Protein AF-X0V689-F1 (afdb_monomer)

Solvent-accessible surface area (backbone atoms only — not comparable to full-atom values): 12152 Å² total; per-residue (Å²): 132,88,80,83,89,84,86,85,86,85,83,93,83,86,84,84,89,81,90,78,92,79,92,73,92,74,91,69,91,71,81,78,79,78,71,75,81,65,73,78,72,84,61,79,73,76,79,70,60,74,44,78,50,71,52,55,52,31,39,35,36,26,48,79,92,40,77,72,33,72,48,77,50,58,29,63,96,37,76,88,42,65,46,61,24,71,66,60,50,29,40,33,35,43,36,84,31,30,34,44,33,33,32,68,84,80,50,48,74,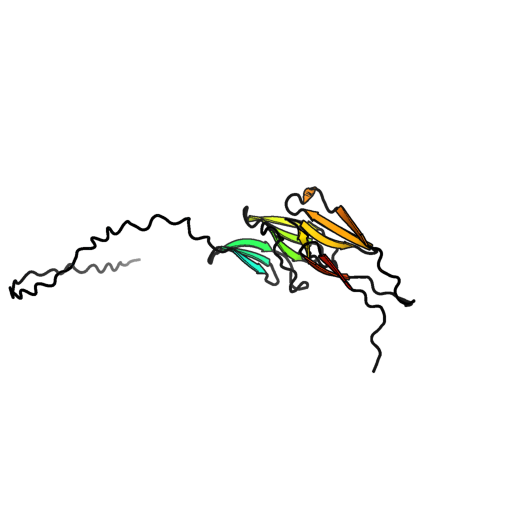49,75,44,83,45,64,66,85,50,44,66,26,31,50,41,47,54,19,36,25,32,50,42,88,94,39,33,36,35,32,34,40,68,88,48,62,87,79,44,75,42,83,72,42,78,53,87,71,80,84,65,68,94,46,100,72,68,50,75,72,42,47,77,48,30,47,88,76,43,74,43,72,48,59,58,70,68,80,84,79,92,124

Mean predicted aligned error: 13.9 Å

Structure (mmCIF, N/CA/C/O backbone):
data_AF-X0V689-F1
#
_entry.id   AF-X0V689-F1
#
loop_
_atom_site.group_PDB
_atom_site.id
_atom_site.type_symbol
_atom_site.label_atom_id
_atom_site.label_alt_id
_atom_site.label_comp_id
_atom_site.label_asym_id
_atom_site.label_entity_id
_atom_site.label_seq_id
_atom_site.pdbx_PDB_ins_code
_atom_site.Cartn_x
_atom_site.Cartn_y
_atom_site.Cartn_z
_atom_site.occupancy
_atom_site.B_iso_or_equiv
_atom_site.auth_seq_id
_atom_site.auth_comp_id
_atom_site.auth_asym_id
_atom_site.auth_atom_id
_atom_site.pdbx_PDB_model_num
ATOM 1 N N . MET A 1 1 ? -45.193 35.226 30.183 1.00 43.44 1 MET A N 1
ATOM 2 C CA . MET A 1 1 ? -46.297 34.796 29.294 1.00 43.44 1 MET A CA 1
ATOM 3 C C . MET A 1 1 ? -46.175 33.274 29.189 1.00 43.44 1 MET A C 1
ATOM 5 O O . MET A 1 1 ? -45.197 32.825 28.621 1.00 43.44 1 MET A O 1
ATOM 9 N N . ARG A 1 2 ? -46.813 32.489 30.080 1.00 39.09 2 ARG A N 1
ATOM 10 C CA . ARG A 1 2 ? -48.139 31.839 29.897 1.00 39.09 2 ARG A CA 1
ATOM 11 C C . ARG A 1 2 ? -48.189 31.089 28.544 1.00 39.09 2 ARG A C 1
ATOM 13 O O . ARG A 1 2 ? -48.047 31.766 27.541 1.00 39.09 2 ARG A O 1
ATOM 20 N N . LEU A 1 3 ? -48.375 29.768 28.415 1.00 39.69 3 LEU A N 1
ATOM 21 C CA . LEU A 1 3 ? -49.068 28.749 29.225 1.00 39.69 3 LEU A CA 1
ATOM 22 C C . LEU A 1 3 ? -48.701 27.318 28.726 1.00 39.69 3 LEU A C 1
ATOM 24 O O . LEU A 1 3 ? -48.482 27.152 27.534 1.00 39.69 3 LEU A O 1
ATOM 28 N N . THR A 1 4 ? -48.719 26.336 29.650 1.00 49.47 4 THR A N 1
ATOM 29 C CA . THR A 1 4 ? -49.245 24.936 29.548 1.00 49.47 4 THR A CA 1
ATOM 30 C C . THR A 1 4 ? -48.800 24.031 28.381 1.00 49.47 4 THR A C 1
ATOM 32 O O . THR A 1 4 ? -48.987 24.376 27.227 1.00 49.47 4 THR A O 1
ATOM 35 N N . GLY A 1 5 ? -48.285 22.810 28.569 1.00 43.88 5 GLY A N 1
ATOM 36 C CA . GLY A 1 5 ? -48.635 21.801 29.574 1.00 43.88 5 GLY A CA 1
ATOM 37 C C . GLY A 1 5 ? -49.814 20.956 29.085 1.00 43.88 5 GLY A C 1
ATOM 38 O O . GLY A 1 5 ? -50.943 21.371 29.304 1.00 43.88 5 GLY A O 1
ATOM 39 N N . TRP A 1 6 ? -49.550 19.815 28.437 1.00 43.97 6 TRP A N 1
ATOM 40 C CA . TRP A 1 6 ? -50.542 18.761 28.175 1.00 43.97 6 TRP A CA 1
ATOM 41 C C . TRP A 1 6 ? -49.900 17.391 28.413 1.00 43.97 6 TRP A C 1
ATOM 43 O O . TRP A 1 6 ? -49.224 16.826 27.558 1.00 43.97 6 TRP A O 1
ATOM 53 N N . ASP A 1 7 ? -50.098 16.926 29.641 1.00 51.06 7 ASP A N 1
ATOM 54 C CA . ASP A 1 7 ? -50.004 15.543 30.090 1.00 51.06 7 ASP A CA 1
ATOM 55 C C . ASP A 1 7 ? -51.342 14.869 29.745 1.00 51.06 7 ASP A C 1
ATOM 57 O O . ASP A 1 7 ? -52.405 15.423 30.040 1.00 51.06 7 ASP A O 1
ATOM 61 N N . VAL A 1 8 ? -51.306 13.712 29.083 1.00 59.38 8 VAL A N 1
ATOM 62 C CA . VAL A 1 8 ? -52.491 12.868 28.877 1.00 59.38 8 VAL A CA 1
ATOM 63 C C . VAL A 1 8 ? -52.131 11.451 29.300 1.00 59.38 8 VAL A C 1
ATOM 65 O O . VAL A 1 8 ? -51.657 10.627 28.521 1.00 59.38 8 VAL A O 1
ATOM 68 N N . SER A 1 9 ? -52.377 11.202 30.579 1.00 52.78 9 SER A N 1
ATOM 69 C CA . SER A 1 9 ? -52.369 9.903 31.236 1.00 52.78 9 SER A CA 1
ATOM 70 C C . SER A 1 9 ? -53.792 9.339 31.266 1.00 52.78 9 SER A C 1
ATOM 72 O O . SER A 1 9 ? -54.644 9.943 31.904 1.00 52.78 9 SER A O 1
ATOM 74 N N . HIS A 1 10 ? -54.058 8.181 30.648 1.00 48.00 10 HIS A N 1
ATOM 75 C CA . HIS A 1 10 ? -55.287 7.377 30.824 1.00 48.00 10 HIS A CA 1
ATOM 76 C C . HIS A 1 10 ? -55.030 5.908 30.380 1.00 48.00 10 HIS A C 1
ATOM 78 O O . HIS A 1 10 ? -54.081 5.662 29.642 1.00 48.00 10 HIS A O 1
ATOM 84 N N . PRO A 1 11 ? -55.838 4.906 30.782 1.00 57.66 11 PRO A N 1
ATOM 85 C CA . PRO A 1 11 ? -55.835 4.295 32.107 1.00 57.66 11 PRO A CA 1
ATOM 86 C C . PRO A 1 11 ? -55.667 2.757 32.061 1.00 57.66 11 PRO A C 1
ATOM 88 O O . PRO A 1 11 ? -55.837 2.090 31.042 1.00 57.66 11 PRO A O 1
ATOM 91 N N . VAL A 1 12 ? -55.385 2.192 33.234 1.00 52.72 12 VAL A N 1
ATOM 92 C CA . VAL A 1 12 ? -55.423 0.757 33.545 1.00 52.72 12 VAL A CA 1
ATOM 93 C C . VAL A 1 12 ? -56.836 0.200 33.335 1.00 52.72 12 VAL A C 1
ATOM 95 O O . VAL A 1 12 ? -57.786 0.672 33.954 1.00 52.72 12 VAL A O 1
ATOM 98 N N . GLY A 1 13 ? -56.966 -0.847 32.516 1.00 44.78 13 GLY A N 1
ATOM 99 C CA . GLY A 1 13 ? -58.199 -1.615 32.346 1.00 44.78 13 GLY A CA 1
ATOM 100 C C . GLY A 1 13 ? -57.947 -3.117 32.476 1.00 44.78 13 GLY A C 1
ATOM 101 O O . GLY A 1 13 ? -57.516 -3.760 31.525 1.00 44.78 13 GLY A O 1
ATOM 102 N N . ARG A 1 14 ? -58.236 -3.681 33.654 1.00 49.91 14 ARG A N 1
ATOM 103 C CA . ARG A 1 14 ? -58.462 -5.122 33.868 1.00 49.91 14 ARG A CA 1
ATOM 104 C C . ARG A 1 14 ? -59.948 -5.346 34.158 1.00 49.91 14 ARG A C 1
ATOM 106 O O . ARG A 1 14 ? -60.487 -4.677 35.036 1.00 49.91 14 ARG A O 1
ATOM 113 N N . PRO A 1 15 ? -60.574 -6.324 33.492 1.00 55.59 15 PRO A N 1
ATOM 114 C CA . PRO A 1 15 ? -61.515 -7.224 34.170 1.00 55.59 15 PRO A CA 1
ATOM 115 C C . PRO A 1 15 ? -61.228 -8.696 33.788 1.00 55.59 15 PRO A C 1
ATOM 117 O O . PRO A 1 15 ? -60.991 -9.015 32.630 1.00 55.59 15 PRO A O 1
ATOM 120 N N . SER A 1 16 ? -60.996 -9.602 34.740 1.00 44.34 16 SER A N 1
ATOM 121 C CA . SER A 1 16 ? -61.995 -10.364 35.521 1.00 44.34 16 SER A CA 1
ATOM 122 C C . SER A 1 16 ? -62.626 -11.551 34.766 1.00 44.34 16 SER A C 1
ATOM 124 O O . SER A 1 16 ? -63.653 -11.419 34.116 1.00 44.34 16 SER A O 1
ATOM 126 N N . ILE A 1 17 ? -61.968 -12.711 34.915 1.00 47.66 17 ILE A N 1
ATOM 127 C CA . ILE A 1 17 ? -62.471 -14.080 35.181 1.00 47.66 17 ILE A CA 1
ATOM 128 C C . ILE A 1 17 ? -63.900 -14.422 34.715 1.00 47.66 17 ILE A C 1
ATOM 130 O O . ILE A 1 17 ? -64.856 -13.933 35.311 1.00 47.66 17 ILE A O 1
ATOM 134 N N . ARG A 1 18 ? -64.038 -15.453 33.859 1.00 49.00 18 ARG A N 1
ATOM 135 C CA . ARG A 1 18 ? -65.048 -16.522 34.027 1.00 49.00 18 ARG A CA 1
ATOM 136 C C . ARG A 1 18 ? -64.517 -17.885 33.572 1.00 49.00 18 ARG A C 1
ATOM 138 O O . ARG A 1 18 ? -64.002 -18.037 32.472 1.00 49.00 18 ARG A O 1
ATOM 145 N N . PHE A 1 19 ? -64.668 -18.852 34.473 1.00 43.44 19 PHE A N 1
ATOM 146 C CA . PHE A 1 19 ? -64.504 -20.286 34.273 1.00 43.44 19 PHE A CA 1
ATOM 147 C C . PHE A 1 19 ? -65.503 -20.815 33.235 1.00 43.44 19 PHE A C 1
ATOM 149 O O . PHE A 1 19 ? -66.692 -20.514 33.323 1.00 43.44 19 PHE A O 1
ATOM 156 N N . ALA A 1 20 ? -65.044 -21.692 32.346 1.00 41.91 20 ALA A N 1
ATOM 157 C CA . ALA A 1 20 ? -65.872 -22.745 31.772 1.00 41.91 20 ALA A CA 1
ATOM 158 C C . ALA A 1 20 ? -64.983 -23.971 31.548 1.00 41.91 20 ALA A C 1
ATOM 160 O O . ALA A 1 20 ? -64.090 -23.978 30.704 1.00 41.91 20 ALA A O 1
ATOM 161 N N . ALA A 1 21 ? -65.201 -24.979 32.387 1.00 46.44 21 ALA A N 1
ATOM 162 C CA . ALA A 1 21 ? -64.617 -26.295 32.248 1.00 46.44 21 ALA A CA 1
ATOM 163 C C . ALA A 1 21 ? -65.165 -26.966 30.982 1.00 46.44 21 ALA A C 1
ATOM 165 O O . ALA A 1 21 ? -66.377 -27.034 30.794 1.00 46.44 21 ALA A O 1
ATOM 166 N N . ALA A 1 22 ? -64.278 -27.511 30.157 1.00 43.72 22 ALA A N 1
ATOM 167 C CA . ALA A 1 22 ? -64.625 -28.548 29.200 1.00 43.72 22 ALA A CA 1
ATOM 168 C C . ALA A 1 22 ? -63.485 -29.566 29.187 1.00 43.72 22 ALA A C 1
ATOM 170 O O . ALA A 1 22 ? -62.402 -29.341 28.650 1.00 43.72 22 ALA A O 1
ATOM 171 N N . VAL A 1 23 ? -63.750 -30.661 29.891 1.00 52.41 23 VAL A N 1
ATOM 172 C CA . VAL A 1 23 ? -62.973 -31.891 29.912 1.00 52.41 23 VAL A CA 1
ATOM 173 C C . VAL A 1 23 ? -62.957 -32.460 28.497 1.00 52.41 23 VAL A C 1
ATOM 175 O O . VAL A 1 23 ? -63.992 -32.889 28.002 1.00 52.41 23 VAL A O 1
ATOM 178 N N . GLN A 1 24 ? -61.783 -32.517 27.874 1.00 54.09 24 GLN A N 1
ATOM 179 C CA . GLN A 1 24 ? -61.544 -33.427 26.760 1.00 54.09 24 GLN A CA 1
ATOM 180 C C . GLN A 1 24 ? -60.199 -34.112 26.993 1.00 54.09 24 GLN A C 1
ATOM 182 O O . GLN A 1 24 ? -59.123 -33.562 26.763 1.00 54.09 24 GLN A O 1
ATOM 187 N N . ILE A 1 25 ? -60.294 -35.326 27.527 1.00 54.97 25 ILE A N 1
ATOM 188 C CA . ILE A 1 25 ? -59.199 -36.276 27.673 1.00 54.97 25 ILE A CA 1
ATOM 189 C C . ILE A 1 25 ? -58.757 -36.664 26.259 1.00 54.97 25 ILE A C 1
ATOM 191 O O . ILE A 1 25 ? -59.458 -37.397 25.567 1.00 54.97 25 ILE A O 1
ATOM 195 N N . CYS A 1 26 ? -57.601 -36.161 25.833 1.00 39.56 26 CYS A N 1
ATOM 196 C CA . CYS A 1 26 ? -56.879 -36.671 24.675 1.00 39.56 26 CYS A CA 1
ATOM 197 C C . CYS A 1 26 ? -55.500 -37.111 25.167 1.00 39.56 26 CYS A C 1
ATOM 199 O O . CYS A 1 26 ? -54.573 -36.315 25.310 1.00 39.56 26 CYS A O 1
ATOM 201 N N . LEU A 1 27 ? -55.418 -38.391 25.526 1.00 49.78 27 LEU A N 1
ATOM 202 C CA . LEU A 1 27 ? -54.198 -39.064 25.943 1.00 49.78 27 LEU A CA 1
ATOM 203 C C . LEU A 1 27 ? -53.294 -39.234 24.712 1.00 49.78 27 LEU A C 1
ATOM 205 O O . LEU A 1 27 ? -53.337 -40.252 24.028 1.00 49.78 27 LEU A O 1
ATOM 209 N N . VAL A 1 28 ? -52.497 -38.209 24.411 1.00 57.16 28 VAL A N 1
ATOM 210 C CA . VAL A 1 28 ? -51.382 -38.300 23.465 1.00 57.16 28 VAL A CA 1
ATOM 211 C C . VAL A 1 28 ? -50.132 -38.606 24.279 1.00 57.16 28 VAL A C 1
ATOM 213 O O . VAL A 1 28 ? -49.740 -37.834 25.152 1.00 57.16 28 VAL A O 1
ATOM 216 N N . MET A 1 29 ? -49.514 -39.753 24.008 1.00 53.03 29 MET A N 1
ATOM 217 C CA . MET A 1 29 ? -48.209 -40.129 24.546 1.00 53.03 29 MET A CA 1
ATOM 218 C C . MET A 1 29 ? -47.135 -39.167 24.013 1.00 53.03 29 MET A C 1
ATOM 220 O O . MET A 1 29 ? -46.497 -39.428 22.997 1.00 53.03 29 MET A O 1
ATOM 224 N N . LEU A 1 30 ? -46.943 -38.036 24.692 1.00 48.00 30 LEU A N 1
ATOM 225 C CA . LEU A 1 30 ? -45.776 -37.175 24.527 1.00 48.00 30 LEU A CA 1
ATOM 226 C C . LEU A 1 30 ? -44.653 -37.746 25.389 1.00 48.00 30 LEU A C 1
ATOM 228 O O . LEU A 1 30 ? -44.559 -37.485 26.588 1.00 48.00 30 LEU A O 1
ATOM 232 N N . VAL A 1 31 ? -43.798 -38.548 24.758 1.00 58.28 31 VAL A N 1
ATOM 233 C CA . VAL A 1 31 ? -42.454 -38.824 25.267 1.00 58.28 31 VAL A CA 1
ATOM 234 C C . VAL A 1 31 ? -41.770 -37.471 25.461 1.00 58.28 31 VAL A C 1
ATOM 236 O O . VAL A 1 31 ? -41.495 -36.743 24.508 1.00 58.28 31 VAL A O 1
ATOM 239 N N . GLY A 1 32 ? -41.584 -37.103 26.726 1.00 44.25 32 GLY A N 1
ATOM 240 C CA . GLY A 1 32 ? -41.014 -35.832 27.129 1.00 44.25 32 GLY A CA 1
ATOM 241 C C . GLY A 1 32 ? -39.535 -35.749 26.785 1.00 44.25 32 GLY A C 1
ATOM 242 O O . GLY A 1 32 ? -38.690 -36.180 27.563 1.00 44.25 32 GLY A O 1
ATOM 243 N N . CYS A 1 33 ? -39.212 -35.075 25.687 1.00 55.34 33 CYS A N 1
ATOM 244 C CA . CYS A 1 33 ? -37.991 -34.287 25.641 1.00 55.34 33 CYS A CA 1
ATOM 245 C C . CYS A 1 33 ? -38.283 -32.978 26.377 1.00 55.34 33 CYS A C 1
ATOM 247 O O . CYS A 1 33 ? -38.726 -31.994 25.793 1.00 55.34 33 CYS A O 1
ATOM 249 N N . GLN A 1 34 ? -38.055 -32.979 27.691 1.00 49.06 34 GLN A N 1
ATOM 250 C CA . GLN A 1 34 ? -37.789 -31.759 28.450 1.00 49.06 34 GLN A CA 1
ATOM 251 C C . GLN A 1 34 ? -36.508 -31.143 27.871 1.00 49.06 34 GLN A C 1
ATOM 253 O O . GLN A 1 34 ? -35.413 -31.341 28.398 1.00 49.06 34 GLN A O 1
ATOM 258 N N . GLN A 1 35 ? -36.619 -30.444 26.741 1.00 53.47 35 GLN A N 1
ATOM 259 C CA . GLN A 1 35 ? -35.575 -29.543 26.288 1.00 53.47 35 GLN A CA 1
ATOM 260 C C . GLN A 1 35 ? -35.490 -28.450 27.342 1.00 53.47 35 GLN A C 1
ATOM 262 O O . GLN A 1 35 ? -36.240 -27.477 27.327 1.00 53.47 35 GLN A O 1
ATOM 267 N N . ARG A 1 36 ? -34.576 -28.649 28.299 1.00 51.38 36 ARG A N 1
ATOM 268 C CA . ARG A 1 36 ? -33.965 -27.545 29.025 1.00 51.38 36 ARG A CA 1
ATOM 269 C C . ARG A 1 36 ? -33.575 -26.545 27.951 1.00 51.38 36 ARG A C 1
ATOM 271 O O . ARG A 1 36 ? -32.662 -26.802 27.169 1.00 51.38 36 ARG A O 1
ATOM 278 N N . VAL A 1 37 ? -34.308 -25.442 27.886 1.00 50.88 37 VAL A N 1
ATOM 279 C CA . VAL A 1 37 ? -33.857 -24.255 27.182 1.00 50.88 37 VAL A CA 1
ATOM 280 C C . VAL A 1 37 ? -32.691 -23.755 28.018 1.00 50.88 37 VAL A C 1
ATOM 282 O O . VAL A 1 37 ? -32.850 -22.956 28.936 1.00 50.88 37 VAL A O 1
ATOM 285 N N . THR A 1 38 ? -31.518 -24.337 27.783 1.00 61.31 38 THR A N 1
ATOM 286 C CA . THR A 1 38 ? -30.265 -23.721 28.182 1.00 61.31 38 THR A CA 1
ATOM 287 C C . THR A 1 38 ? -30.281 -22.365 27.481 1.00 61.31 38 THR A C 1
ATOM 289 O O . THR A 1 38 ? -30.448 -22.353 26.255 1.00 61.31 38 THR A O 1
ATOM 292 N N . PRO A 1 39 ? -30.196 -21.229 28.199 1.00 61.00 39 PRO A N 1
ATOM 293 C CA . PRO A 1 39 ? -29.972 -19.955 27.530 1.00 61.00 39 PRO A CA 1
ATOM 294 C C . PRO A 1 39 ? -28.789 -20.158 26.579 1.00 61.00 39 PRO A C 1
ATOM 296 O O . PRO A 1 39 ? -27.849 -20.864 26.967 1.00 61.00 39 PRO A O 1
ATOM 299 N N . PRO A 1 40 ? -28.860 -19.667 25.328 1.00 65.19 40 PRO A N 1
ATOM 300 C CA . PRO A 1 40 ? -27.775 -19.860 24.383 1.00 65.19 40 PRO A CA 1
ATOM 301 C C . PRO A 1 40 ? -26.494 -19.456 25.098 1.00 65.19 40 PRO A C 1
ATOM 303 O O . PRO A 1 40 ? -26.413 -18.348 25.632 1.00 65.19 40 PRO A O 1
ATOM 306 N N . ALA A 1 41 ? -25.550 -20.398 25.194 1.00 61.69 41 ALA A N 1
ATOM 307 C CA . ALA A 1 41 ? -24.204 -20.074 25.625 1.00 61.69 41 ALA A CA 1
ATOM 308 C C . ALA A 1 41 ? -23.811 -18.845 24.814 1.00 61.69 41 ALA A C 1
ATOM 310 O O . ALA A 1 41 ? -24.007 -18.857 23.596 1.00 61.69 41 ALA A O 1
ATOM 311 N N . GLU A 1 42 ? -23.391 -17.783 25.499 1.00 56.38 42 GLU A N 1
ATOM 312 C CA . GLU A 1 42 ? -22.902 -16.560 24.881 1.00 56.38 42 GLU A CA 1
ATOM 313 C C . GLU A 1 42 ? -21.810 -16.998 23.903 1.00 56.38 42 GLU A C 1
ATOM 315 O O . GLU A 1 42 ? -20.690 -17.340 24.286 1.00 56.38 42 GLU A O 1
ATOM 320 N N . GLY A 1 43 ? -22.206 -17.166 22.639 1.00 53.56 43 GLY A N 1
ATOM 321 C CA . GLY A 1 43 ? -21.300 -17.559 21.582 1.00 53.56 43 GLY A CA 1
ATOM 322 C C . GLY A 1 43 ? -20.224 -16.487 21.510 1.00 53.56 43 GLY A C 1
ATOM 323 O O . GLY A 1 43 ? -20.505 -15.338 21.874 1.00 53.56 43 GLY A O 1
ATOM 324 N N . PRO A 1 44 ? -19.002 -16.828 21.070 1.00 55.50 44 PRO A N 1
ATOM 325 C CA . PRO A 1 44 ? -17.960 -15.825 20.899 1.00 55.50 44 PRO A CA 1
ATOM 326 C C . PRO A 1 44 ? -18.572 -14.641 20.153 1.00 55.50 44 PRO A C 1
ATOM 328 O O . PRO A 1 44 ? -19.209 -14.851 19.116 1.00 55.50 44 PRO A O 1
ATOM 331 N N . ALA A 1 45 ? -18.481 -13.449 20.760 1.00 58.69 45 ALA A N 1
ATOM 332 C CA . ALA A 1 45 ? -19.108 -12.222 20.284 1.00 58.69 45 ALA A CA 1
ATOM 333 C C . ALA A 1 45 ? -19.069 -12.192 18.756 1.00 58.69 45 ALA A C 1
ATOM 335 O O . ALA A 1 45 ? -17.986 -12.326 18.180 1.00 58.69 45 ALA A O 1
ATOM 336 N N . ALA A 1 46 ? -20.242 -12.108 18.117 1.00 59.97 46 ALA A N 1
ATOM 337 C CA . ALA A 1 46 ? -20.347 -12.156 16.665 1.00 59.97 46 ALA A CA 1
ATOM 338 C C . ALA A 1 46 ? -19.294 -11.216 16.070 1.00 59.97 46 ALA A C 1
ATOM 340 O O . ALA A 1 46 ? -19.297 -10.021 16.376 1.00 59.97 46 ALA A O 1
ATOM 341 N N . LEU A 1 47 ? -18.354 -11.772 15.298 1.00 61.78 47 LEU A N 1
ATOM 342 C CA . LEU A 1 47 ? -17.279 -11.004 14.683 1.00 61.78 47 LEU A CA 1
ATOM 343 C C . LEU A 1 47 ? -17.927 -9.900 13.851 1.00 61.78 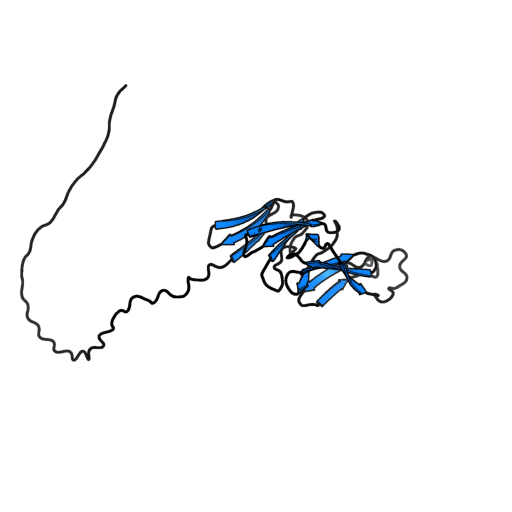47 LEU A C 1
ATOM 345 O O . LEU A 1 47 ? -18.524 -10.167 12.807 1.00 61.78 47 LEU A O 1
ATOM 349 N N . VAL A 1 48 ? -17.865 -8.662 14.338 1.00 74.62 48 VAL A N 1
ATOM 350 C CA . VAL A 1 48 ? -18.414 -7.534 13.595 1.00 74.62 48 VAL A CA 1
ATOM 351 C C . VAL A 1 48 ? -17.485 -7.306 12.414 1.00 74.62 48 VAL A C 1
ATOM 353 O O . VAL A 1 48 ? -16.345 -6.878 12.599 1.00 74.62 48 VAL A O 1
ATOM 356 N N . ALA A 1 49 ? -17.964 -7.641 11.217 1.00 85.75 49 ALA A N 1
ATOM 357 C CA . ALA A 1 49 ? -17.193 -7.513 9.992 1.00 85.75 49 ALA A CA 1
ATOM 358 C C . ALA A 1 49 ? -16.695 -6.072 9.812 1.00 85.75 49 ALA A C 1
ATOM 360 O O . ALA A 1 49 ? -17.440 -5.107 10.018 1.00 85.75 49 ALA A O 1
ATOM 361 N N . LEU A 1 50 ? -15.427 -5.950 9.421 1.00 93.00 50 LEU A N 1
ATOM 362 C CA . LEU A 1 50 ? -14.819 -4.686 9.041 1.00 93.00 50 LEU A CA 1
ATOM 363 C C . LEU A 1 50 ? -14.957 -4.484 7.534 1.00 93.00 50 LEU A C 1
ATOM 365 O O . LEU A 1 50 ? -14.691 -5.393 6.750 1.00 93.00 50 LEU A O 1
ATOM 369 N N . VAL A 1 51 ? -15.348 -3.278 7.135 1.00 94.88 51 VAL A N 1
ATOM 370 C CA . VAL A 1 51 ? -15.457 -2.874 5.732 1.00 94.88 51 VAL A CA 1
ATOM 371 C C . VAL A 1 51 ? -14.589 -1.648 5.509 1.00 94.88 51 VAL A C 1
ATOM 373 O O . VAL A 1 51 ? -14.765 -0.621 6.158 1.00 94.88 51 VAL A O 1
ATOM 376 N N . ALA A 1 52 ? -13.652 -1.745 4.574 1.00 95.00 52 ALA A N 1
ATOM 377 C CA . ALA A 1 52 ? -12.919 -0.591 4.080 1.00 95.00 52 ALA A CA 1
ATOM 378 C C . ALA A 1 52 ? -13.719 0.102 2.974 1.00 95.00 52 ALA A C 1
ATOM 380 O O . ALA A 1 52 ? -14.294 -0.561 2.111 1.00 95.00 52 ALA A O 1
ATOM 381 N N . TYR A 1 53 ? -13.703 1.429 2.954 1.00 94.31 53 TYR A N 1
ATOM 382 C CA . TYR A 1 53 ? -14.201 2.209 1.827 1.00 94.31 53 TYR A CA 1
ATOM 383 C C . TYR A 1 53 ? -13.213 3.306 1.456 1.00 94.31 53 TYR A C 1
ATOM 385 O O . TYR A 1 53 ? -12.337 3.689 2.233 1.00 94.31 53 TYR A O 1
ATOM 393 N N . ARG A 1 54 ? -13.391 3.833 0.250 1.00 94.25 54 ARG A N 1
ATOM 394 C CA . ARG A 1 54 ? -12.677 5.003 -0.241 1.00 94.25 54 ARG A CA 1
ATOM 395 C C . ARG A 1 54 ? -13.638 5.864 -1.048 1.00 94.25 54 ARG A C 1
ATOM 397 O O . ARG A 1 54 ? -14.319 5.351 -1.937 1.00 94.25 54 ARG A O 1
ATOM 404 N N . SER A 1 55 ? -13.651 7.155 -0.754 1.00 92.69 55 SER A N 1
ATOM 405 C CA . SER A 1 55 ? -14.287 8.201 -1.552 1.00 92.69 55 SER A CA 1
ATOM 406 C C . SER A 1 55 ? -13.225 9.035 -2.284 1.00 92.69 55 SER A C 1
ATOM 408 O O . SER A 1 55 ? -12.038 8.725 -2.248 1.00 92.69 55 SER A O 1
ATOM 410 N N . THR A 1 56 ? -13.622 10.114 -2.949 1.00 93.00 56 THR A N 1
ATOM 411 C CA . THR A 1 56 ? -12.664 11.074 -3.519 1.00 93.00 56 THR A CA 1
ATOM 412 C C . THR A 1 56 ? -11.839 11.796 -2.452 1.00 93.00 56 THR A C 1
ATOM 414 O O . THR A 1 56 ? -10.730 12.230 -2.748 1.00 93.00 56 THR A O 1
ATOM 417 N N . HIS A 1 57 ? -12.354 11.912 -1.222 1.00 94.31 57 HIS A N 1
ATOM 418 C CA . HIS A 1 57 ? -11.794 12.785 -0.182 1.00 94.31 57 HIS A CA 1
ATOM 419 C C . HIS A 1 57 ? -11.354 12.063 1.098 1.00 94.31 57 HIS A C 1
ATOM 421 O O . HIS A 1 57 ? -10.804 12.686 2.009 1.00 94.31 57 HIS A O 1
ATOM 427 N N . GLU A 1 58 ? -11.608 10.759 1.204 1.00 95.38 58 GLU A N 1
ATOM 428 C CA . GLU A 1 58 ? -11.186 9.963 2.354 1.00 95.38 58 GLU A CA 1
AT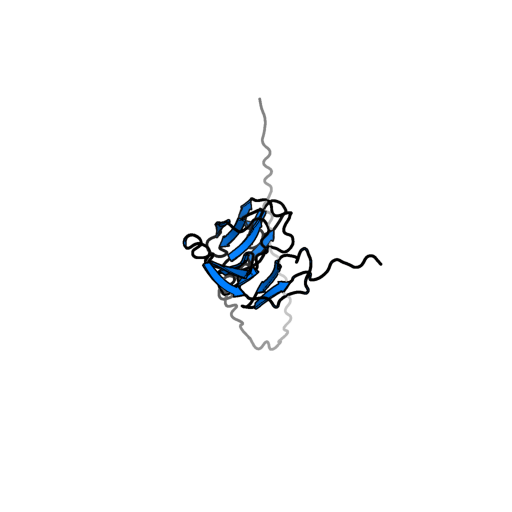OM 429 C C . GLU A 1 58 ? -11.043 8.474 2.028 1.00 95.38 58 GLU A C 1
ATOM 431 O O . GLU A 1 58 ? -11.697 7.933 1.134 1.00 95.38 58 GLU A O 1
ATOM 436 N N . VAL A 1 59 ? -10.221 7.800 2.825 1.00 96.25 59 VAL A N 1
ATOM 437 C CA . VAL A 1 59 ? -10.274 6.352 3.035 1.00 96.25 59 VAL A CA 1
ATOM 438 C C . VAL A 1 59 ? -10.755 6.106 4.459 1.00 96.25 59 VAL A C 1
ATOM 440 O O . VAL A 1 59 ? -10.359 6.828 5.376 1.00 96.25 59 VAL A O 1
ATOM 443 N N . GLY A 1 60 ? -11.606 5.107 4.668 1.00 96.38 60 GLY A N 1
ATOM 444 C CA .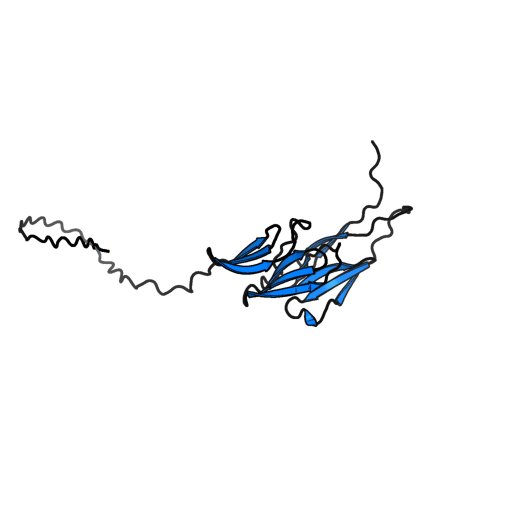 GLY A 1 60 ? -12.150 4.828 5.989 1.00 96.38 60 GLY A CA 1
ATOM 445 C C . GLY A 1 60 ? -12.414 3.356 6.253 1.00 96.38 60 GLY A C 1
ATOM 446 O O . GLY A 1 60 ? -12.474 2.528 5.344 1.00 96.38 60 GLY A O 1
ATOM 447 N N . LEU A 1 61 ? -12.566 3.055 7.538 1.00 97.38 61 LEU A N 1
ATOM 448 C CA . LEU A 1 61 ? -12.869 1.735 8.068 1.00 97.38 61 LEU A CA 1
ATOM 449 C C . LEU A 1 61 ? -14.209 1.787 8.798 1.00 97.38 61 LEU A C 1
ATOM 451 O O . LEU A 1 61 ? -14.430 2.644 9.656 1.00 97.38 61 LEU A O 1
ATOM 455 N N . VAL A 1 62 ? -15.096 0.864 8.456 1.00 97.06 62 VAL A N 1
ATOM 456 C CA . VAL A 1 62 ? -16.447 0.733 8.995 1.00 97.06 62 VAL A CA 1
ATOM 457 C C . VAL A 1 62 ? -16.537 -0.552 9.803 1.00 97.06 62 VAL A C 1
ATOM 459 O O . VAL A 1 62 ? -16.079 -1.601 9.357 1.00 97.06 62 VAL A O 1
ATOM 462 N N . GLN A 1 63 ? -17.156 -0.471 10.977 1.00 94.69 63 GLN A N 1
ATOM 463 C CA . GLN A 1 63 ? -17.526 -1.617 11.800 1.00 94.69 63 GLN A CA 1
ATOM 464 C C . GLN A 1 63 ? -19.045 -1.595 11.995 1.00 94.69 63 GLN A C 1
ATOM 466 O O . GLN A 1 63 ? -19.588 -0.670 12.604 1.00 94.69 63 GLN A O 1
ATOM 471 N N . GLY A 1 64 ? -19.741 -2.585 11.431 1.00 91.31 64 GLY A N 1
ATOM 472 C CA . GLY A 1 64 ? -21.203 -2.560 11.343 1.00 91.31 64 GLY A CA 1
ATOM 473 C C . GLY A 1 64 ? -21.677 -1.398 10.465 1.00 91.31 64 GLY A C 1
ATOM 474 O O . GLY A 1 64 ? -21.484 -1.423 9.255 1.00 91.31 64 GLY A O 1
ATOM 475 N N . THR A 1 65 ? -22.272 -0.371 11.073 1.00 91.50 65 THR A N 1
ATOM 476 C CA . THR A 1 65 ? -22.763 0.842 10.385 1.00 91.50 65 THR A CA 1
ATOM 477 C C . THR A 1 65 ? -21.969 2.102 10.730 1.00 91.50 65 THR A C 1
ATOM 479 O O . THR A 1 65 ? -22.330 3.196 10.302 1.00 91.50 65 THR A O 1
ATOM 482 N N . THR A 1 66 ? -20.910 1.978 11.530 1.00 94.94 66 THR A N 1
ATOM 483 C CA . THR A 1 66 ? -20.175 3.122 12.077 1.00 94.94 66 THR A CA 1
ATOM 484 C C . THR A 1 66 ? -18.803 3.224 11.433 1.00 94.94 66 THR A C 1
ATOM 486 O O . THR A 1 66 ? -18.045 2.255 11.439 1.00 94.94 66 THR A O 1
ATOM 489 N N . VAL A 1 67 ? -18.448 4.408 10.925 1.00 97.44 67 VAL A N 1
ATOM 490 C CA . VAL A 1 67 ? -17.066 4.720 10.533 1.00 97.44 67 VAL A CA 1
ATOM 491 C C . VAL A 1 67 ? -16.228 4.842 11.805 1.00 97.44 67 VAL A C 1
ATOM 493 O O . VAL A 1 67 ? -16.417 5.769 12.590 1.00 97.44 67 VAL A O 1
ATOM 496 N N . ILE A 1 68 ? -15.313 3.899 12.020 1.00 97.12 68 ILE A N 1
ATOM 497 C CA . ILE A 1 68 ? -14.475 3.823 13.226 1.00 97.12 68 ILE A CA 1
ATOM 498 C C . ILE A 1 68 ? -13.088 4.449 13.042 1.00 97.12 68 ILE A C 1
ATOM 500 O O . ILE A 1 68 ? -12.412 4.722 14.031 1.00 97.12 68 ILE A O 1
ATOM 504 N N . ALA A 1 69 ? -12.666 4.684 11.796 1.00 98.06 69 ALA A N 1
ATOM 505 C CA . ALA A 1 69 ? -11.445 5.404 11.444 1.00 98.06 69 ALA A CA 1
ATOM 506 C C . ALA A 1 69 ? -11.572 5.996 10.034 1.00 98.06 69 ALA A C 1
ATOM 508 O O . ALA A 1 69 ? -12.208 5.392 9.169 1.00 98.06 69 ALA A O 1
ATOM 509 N N . ARG A 1 70 ? -10.963 7.161 9.793 1.00 97.75 70 ARG A N 1
ATOM 510 C CA . ARG A 1 70 ? -10.919 7.797 8.468 1.00 97.75 70 ARG A CA 1
ATOM 511 C C . ARG A 1 70 ? -9.697 8.685 8.308 1.00 97.75 70 ARG A C 1
ATOM 513 O O . ARG A 1 70 ? -9.369 9.437 9.221 1.00 97.75 70 ARG A O 1
ATOM 520 N N . SER A 1 71 ? -9.076 8.629 7.139 1.00 96.81 71 SER A N 1
ATOM 521 C CA . SER A 1 71 ? -7.984 9.512 6.742 1.00 96.81 71 SER A CA 1
ATOM 522 C C . SER A 1 71 ? -8.433 10.388 5.581 1.00 96.81 71 SER A C 1
ATOM 524 O O . SER A 1 71 ? -8.731 9.878 4.497 1.00 96.81 71 SER A O 1
ATOM 526 N N . ALA A 1 72 ? -8.481 11.700 5.807 1.00 95.44 72 ALA A N 1
ATOM 527 C CA . ALA A 1 72 ? -8.780 12.667 4.759 1.00 95.44 72 ALA A CA 1
ATOM 528 C C . ALA A 1 72 ? -7.608 12.786 3.770 1.00 95.44 72 ALA A C 1
ATOM 530 O O . ALA A 1 72 ? -6.446 12.640 4.147 1.00 95.44 72 ALA A O 1
ATOM 531 N N . GLY A 1 73 ? -7.907 13.057 2.504 1.00 91.50 73 GLY A N 1
ATOM 532 C CA . GLY A 1 73 ? -6.907 13.209 1.446 1.00 91.50 73 GLY A CA 1
ATOM 533 C C . GLY A 1 73 ? -7.548 13.226 0.064 1.00 91.50 73 GLY A C 1
ATOM 534 O O . GLY A 1 73 ? -8.741 12.993 -0.054 1.00 91.50 73 GLY A O 1
ATOM 535 N N . ASP A 1 74 ? -6.771 13.495 -0.981 1.00 91.50 74 ASP A N 1
ATOM 536 C CA . ASP A 1 74 ? -7.252 13.372 -2.360 1.00 91.50 74 ASP A CA 1
ATOM 537 C C . ASP A 1 74 ? -6.919 11.982 -2.912 1.00 91.50 74 ASP A C 1
ATOM 539 O O . ASP A 1 74 ? -5.748 11.620 -3.052 1.00 91.50 74 ASP A O 1
ATOM 543 N N . TYR A 1 75 ? -7.957 11.195 -3.190 1.00 89.50 75 TYR A N 1
ATOM 544 C CA . TYR A 1 75 ? -7.845 9.822 -3.685 1.00 89.50 75 TYR A CA 1
ATOM 545 C C . TYR A 1 75 ? -8.455 9.650 -5.085 1.00 89.50 75 TYR A C 1
ATOM 547 O O . TYR A 1 75 ? -8.598 8.514 -5.550 1.00 89.50 75 TYR A O 1
ATOM 555 N N . PHE A 1 76 ? -8.833 10.746 -5.756 1.00 84.81 76 PHE A N 1
ATOM 556 C CA . PHE A 1 76 ? -9.519 10.707 -7.050 1.00 84.81 76 PHE A CA 1
ATOM 557 C C . PHE A 1 76 ? -8.654 10.092 -8.160 1.00 84.81 76 PHE A C 1
ATOM 559 O O . PHE A 1 76 ? -9.111 9.200 -8.875 1.00 84.81 76 PHE A O 1
ATOM 566 N N . ASP A 1 77 ? -7.385 10.496 -8.248 1.00 80.44 77 ASP A N 1
ATOM 567 C CA . ASP A 1 77 ? -6.475 10.115 -9.341 1.00 80.44 77 ASP A CA 1
ATOM 568 C C . ASP A 1 77 ? -6.037 8.641 -9.319 1.00 80.44 77 ASP A C 1
ATOM 570 O O . ASP A 1 77 ? -5.384 8.153 -10.247 1.00 80.44 77 ASP A O 1
ATOM 574 N N . TYR A 1 78 ? -6.393 7.902 -8.265 1.00 77.81 78 TYR A N 1
ATOM 575 C CA . TYR A 1 78 ? -5.926 6.535 -8.035 1.00 77.81 78 TYR A CA 1
ATOM 576 C C . TYR A 1 78 ? -7.084 5.554 -7.808 1.00 77.81 78 TYR A C 1
ATOM 578 O O . TYR A 1 78 ? -7.172 4.917 -6.744 1.00 77.81 78 TYR A O 1
ATOM 586 N N . PRO A 1 79 ? -7.975 5.370 -8.805 1.00 68.31 79 PRO A N 1
ATOM 587 C CA . PRO A 1 79 ? -9.019 4.358 -8.733 1.00 68.31 79 PRO A CA 1
ATOM 588 C C . PRO A 1 79 ? -8.396 2.964 -8.561 1.00 68.31 79 PRO A C 1
ATOM 590 O O . PRO A 1 79 ? -7.307 2.673 -9.049 1.00 68.31 79 PRO A O 1
ATOM 593 N N . GLY A 1 80 ? -9.069 2.100 -7.798 1.00 70.06 80 GLY A N 1
ATOM 594 C CA . GLY A 1 80 ? -8.559 0.763 -7.452 1.00 70.06 80 GLY A CA 1
ATOM 595 C C . GLY A 1 80 ? -7.292 0.698 -6.577 1.00 70.06 80 GLY A C 1
ATOM 596 O O . GLY A 1 80 ? -6.812 -0.402 -6.340 1.00 70.06 80 GLY A O 1
ATOM 597 N N . SER A 1 81 ? -6.752 1.819 -6.076 1.00 76.38 81 SER A N 1
ATOM 598 C CA . SER A 1 81 ? -5.542 1.810 -5.225 1.00 76.38 81 SER A CA 1
ATOM 599 C C . SER A 1 81 ? -5.776 1.433 -3.761 1.00 76.38 81 SER A C 1
ATOM 601 O O . SER A 1 81 ? -4.811 1.247 -3.021 1.00 76.38 81 SER A O 1
ATOM 603 N N . SER A 1 82 ? -7.036 1.352 -3.327 1.00 80.62 82 SER A N 1
ATOM 604 C CA . SER A 1 82 ? -7.362 0.923 -1.972 1.00 80.62 82 SER A CA 1
ATOM 605 C C . SER A 1 82 ? -7.199 -0.581 -1.855 1.00 80.62 82 SER A C 1
ATOM 607 O O . SER A 1 82 ? -7.845 -1.338 -2.580 1.00 80.62 82 SER A O 1
ATOM 609 N N . LEU A 1 83 ? -6.340 -0.996 -0.939 1.00 90.00 83 LEU A N 1
ATOM 610 C CA . LEU A 1 83 ? -5.965 -2.384 -0.734 1.00 90.00 83 LEU A CA 1
ATOM 611 C C . LEU A 1 83 ? -5.930 -2.690 0.763 1.00 90.00 83 LEU A C 1
ATOM 613 O O . LEU A 1 83 ? -5.909 -1.797 1.612 1.00 90.00 83 LEU A O 1
ATOM 617 N N . VAL A 1 84 ? -5.920 -3.980 1.065 1.00 95.50 84 VAL A N 1
ATOM 618 C CA . VAL A 1 84 ? -5.660 -4.505 2.402 1.00 95.50 84 VAL A CA 1
ATOM 619 C C . VAL A 1 84 ? -4.326 -5.237 2.337 1.00 95.50 84 VAL A C 1
ATOM 621 O O . VAL A 1 84 ? -4.067 -5.928 1.347 1.00 95.50 84 VAL A O 1
ATOM 624 N N . THR A 1 85 ? -3.474 -5.071 3.348 1.00 96.81 85 THR A N 1
ATOM 625 C CA . THR A 1 85 ? -2.239 -5.852 3.467 1.00 96.81 85 THR A CA 1
ATOM 626 C C . THR A 1 85 ? -2.541 -7.346 3.522 1.00 96.81 85 THR A C 1
ATOM 628 O O . THR A 1 85 ? -3.651 -7.769 3.844 1.00 96.81 85 THR A O 1
ATOM 631 N N . GLU A 1 86 ? -1.563 -8.178 3.169 1.00 95.69 86 GLU A N 1
ATOM 632 C CA . GLU A 1 86 ? -1.796 -9.621 3.017 1.00 95.69 86 GLU A CA 1
ATOM 633 C C . GLU A 1 86 ? -2.101 -10.323 4.344 1.00 95.69 86 GLU A C 1
ATOM 635 O O . GLU A 1 86 ? -2.764 -11.356 4.343 1.00 95.69 86 GLU A O 1
ATOM 640 N N . ASP A 1 87 ? -1.666 -9.743 5.463 1.00 95.62 87 ASP A N 1
ATOM 641 C CA . ASP A 1 87 ? -2.023 -10.171 6.820 1.00 95.62 87 ASP A CA 1
ATOM 642 C C . ASP A 1 87 ? -3.337 -9.564 7.343 1.00 95.62 87 ASP A C 1
ATOM 644 O O . ASP A 1 87 ? -3.765 -9.885 8.448 1.00 95.62 87 ASP A O 1
ATOM 648 N N . GLY A 1 88 ? -3.994 -8.687 6.578 1.00 95.44 88 GLY A N 1
ATOM 649 C CA . GLY A 1 88 ? -5.234 -8.031 6.990 1.00 95.44 88 GLY A CA 1
ATOM 650 C C . GLY A 1 88 ? -5.063 -6.901 8.011 1.00 95.44 88 GLY A C 1
ATOM 651 O O . GLY A 1 88 ? -6.063 -6.314 8.419 1.00 95.44 88 GLY A O 1
ATOM 652 N N . HIS A 1 89 ? -3.835 -6.586 8.436 1.00 96.94 89 HIS A N 1
ATOM 653 C CA . HIS A 1 89 ? -3.593 -5.637 9.526 1.00 96.94 89 HIS A CA 1
ATOM 654 C C . HIS A 1 89 ? -3.825 -4.179 9.125 1.00 96.94 89 HIS A C 1
ATOM 656 O O . HIS A 1 89 ? -4.233 -3.373 9.961 1.00 96.94 89 HIS A O 1
ATOM 662 N N . PHE A 1 90 ? -3.601 -3.830 7.858 1.00 98.06 90 PHE A N 1
ATOM 663 C CA . PHE A 1 90 ? -3.740 -2.462 7.376 1.00 98.06 90 PHE A CA 1
ATOM 664 C C . PHE A 1 90 ? -4.643 -2.382 6.154 1.00 98.06 90 PHE A C 1
ATOM 666 O O . PHE A 1 90 ? -4.493 -3.125 5.186 1.00 98.06 90 PHE A O 1
ATOM 673 N N . VAL A 1 91 ? -5.531 -1.394 6.168 1.00 97.44 91 VAL A N 1
ATOM 674 C CA . VAL A 1 91 ? -6.169 -0.859 4.965 1.00 97.44 91 VAL A CA 1
ATOM 675 C C . VAL A 1 91 ? -5.343 0.330 4.519 1.00 97.44 91 VAL A C 1
ATOM 677 O O . VAL A 1 91 ? -5.041 1.194 5.337 1.00 97.44 91 VAL A O 1
ATOM 680 N N . PHE A 1 92 ? -5.003 0.428 3.241 1.00 96.75 92 PHE A N 1
ATOM 681 C CA . PHE A 1 92 ? -4.288 1.592 2.738 1.00 96.75 92 PHE A CA 1
ATOM 682 C C . PHE A 1 92 ? -4.853 2.088 1.416 1.00 96.75 92 PHE A C 1
ATOM 684 O O . PHE A 1 92 ? -5.453 1.335 0.652 1.00 96.75 92 PHE A O 1
ATOM 691 N N . ALA A 1 93 ? -4.675 3.377 1.158 1.00 95.50 93 ALA A N 1
ATOM 692 C CA . ALA A 1 93 ? -5.058 4.025 -0.083 1.00 95.50 93 ALA A CA 1
ATOM 693 C C . ALA A 1 93 ? -3.999 5.047 -0.484 1.00 95.50 93 ALA A C 1
ATOM 695 O O . ALA A 1 93 ? -3.372 5.691 0.361 1.00 95.50 93 ALA A O 1
ATOM 696 N N . ARG A 1 94 ? -3.810 5.195 -1.792 1.00 93.25 94 ARG A N 1
ATOM 697 C CA . ARG A 1 94 ? -2.832 6.121 -2.347 1.00 93.25 94 ARG A CA 1
ATOM 698 C C . ARG A 1 94 ? -3.463 7.480 -2.622 1.00 93.25 94 ARG A C 1
ATOM 700 O O . ARG A 1 94 ? -4.496 7.552 -3.281 1.00 93.25 94 ARG A O 1
ATOM 707 N N . SER A 1 95 ? -2.766 8.527 -2.208 1.00 90.25 95 SER A N 1
ATOM 708 C CA . SER A 1 95 ? -2.979 9.906 -2.639 1.00 90.25 95 SER A CA 1
ATOM 709 C C . SER A 1 95 ? -1.736 10.430 -3.373 1.00 90.25 95 SER A C 1
ATOM 711 O O . SER A 1 95 ? -0.750 9.708 -3.568 1.00 90.25 95 SER A O 1
ATOM 713 N N . ALA A 1 96 ? -1.768 11.678 -3.848 1.00 85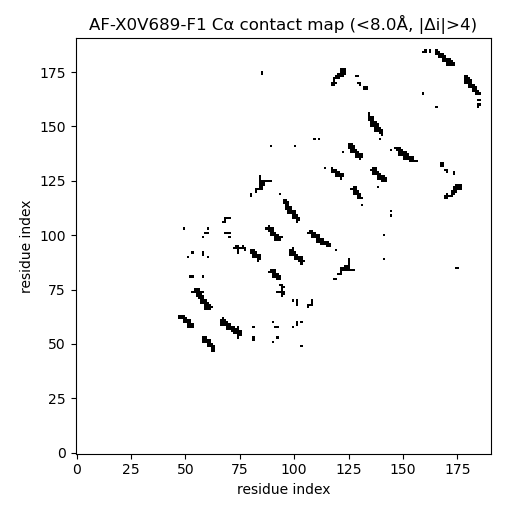.38 96 ALA A N 1
ATOM 714 C CA . ALA A 1 96 ? -0.632 12.272 -4.549 1.00 85.38 96 ALA A CA 1
ATOM 715 C C . ALA A 1 96 ? 0.611 12.346 -3.636 1.00 85.38 96 ALA A C 1
ATOM 717 O O . ALA A 1 96 ? 0.673 13.135 -2.697 1.00 85.38 96 ALA A O 1
ATOM 718 N N . GLY A 1 97 ? 1.607 11.500 -3.920 1.00 90.69 97 GLY A N 1
ATOM 719 C CA . GLY A 1 97 ? 2.893 11.471 -3.212 1.00 90.69 97 GLY A CA 1
ATOM 720 C C . GLY A 1 97 ? 2.879 10.795 -1.837 1.00 90.69 97 GLY A C 1
ATOM 721 O O . GLY A 1 97 ? 3.873 10.869 -1.114 1.00 90.69 97 GLY A O 1
ATOM 722 N N . GLN A 1 98 ? 1.770 10.171 -1.438 1.00 94.50 98 GLN A N 1
ATOM 723 C CA . GLN A 1 98 ? 1.630 9.543 -0.125 1.00 94.50 98 GLN A CA 1
ATOM 724 C C . GLN A 1 98 ? 0.741 8.294 -0.196 1.00 94.50 98 GLN A C 1
ATOM 726 O O . GLN A 1 98 ? -0.100 8.136 -1.082 1.00 94.50 98 GLN A O 1
ATOM 731 N N . VAL A 1 99 ? 0.896 7.417 0.788 1.00 95.81 99 VAL A N 1
ATOM 732 C CA . VAL A 1 99 ? -0.056 6.353 1.108 1.00 95.81 99 VAL A CA 1
ATOM 733 C C . VAL A 1 99 ? -0.575 6.601 2.513 1.00 95.81 99 VAL A C 1
ATOM 735 O O . VAL A 1 99 ? 0.210 6.675 3.456 1.00 95.81 99 VAL A O 1
ATOM 738 N N . ALA A 1 100 ? -1.892 6.712 2.654 1.00 96.88 100 ALA A N 1
ATOM 739 C CA . ALA A 1 100 ? -2.548 6.663 3.951 1.00 96.88 100 ALA A CA 1
ATOM 740 C C . ALA A 1 100 ? -2.817 5.200 4.309 1.00 96.88 100 ALA A C 1
ATOM 742 O O . ALA A 1 100 ? -3.387 4.468 3.503 1.00 96.88 100 ALA A O 1
ATOM 743 N N . ALA A 1 101 ? -2.439 4.791 5.514 1.00 97.88 101 ALA A N 1
ATOM 744 C CA . ALA A 1 101 ? -2.696 3.478 6.081 1.00 97.88 101 ALA A CA 1
ATOM 745 C C . ALA A 1 101 ? -3.490 3.614 7.384 1.00 97.88 101 ALA A C 1
ATOM 747 O O . ALA A 1 101 ? -3.189 4.459 8.229 1.00 97.88 101 ALA A O 1
ATOM 748 N N . ILE A 1 102 ? -4.505 2.772 7.538 1.00 98.44 102 ILE A N 1
ATOM 749 C CA . ILE A 1 102 ? -5.324 2.625 8.734 1.00 98.44 102 ILE A CA 1
ATOM 750 C C . ILE A 1 102 ? -5.051 1.230 9.285 1.00 98.44 102 ILE A C 1
ATOM 752 O O . ILE A 1 102 ? -5.341 0.235 8.621 1.00 98.44 102 ILE A O 1
ATOM 756 N N . ASP A 1 103 ? -4.513 1.168 10.496 1.00 98.12 103 ASP A N 1
ATOM 757 C CA . ASP A 1 103 ? -4.411 -0.070 11.263 1.00 98.12 103 ASP A CA 1
ATOM 758 C C . ASP A 1 103 ? -5.825 -0.536 11.638 1.00 98.12 103 ASP A C 1
ATOM 760 O O . ASP A 1 103 ? -6.568 0.172 12.325 1.00 98.12 103 ASP A O 1
ATOM 764 N N . ALA A 1 104 ? -6.216 -1.714 11.159 1.00 96.62 104 ALA A N 1
ATOM 765 C CA . ALA A 1 104 ? -7.560 -2.247 11.338 1.00 96.62 104 ALA A CA 1
ATOM 766 C C . ALA A 1 104 ? -7.876 -2.599 12.801 1.00 96.62 104 ALA A C 1
ATOM 768 O O . ALA A 1 104 ? -9.043 -2.583 13.200 1.00 96.62 104 ALA A O 1
ATOM 769 N N . GLN A 1 105 ? -6.851 -2.883 13.609 1.00 95.12 105 GLN A N 1
ATOM 770 C CA . GLN A 1 105 ? -6.987 -3.244 15.014 1.00 95.12 105 GLN A CA 1
ATOM 771 C C . GLN A 1 105 ? -6.946 -2.005 15.911 1.00 95.12 105 GLN A C 1
ATOM 773 O O . GLN A 1 105 ? -7.834 -1.805 16.742 1.00 95.12 105 GLN A O 1
ATOM 778 N N . THR A 1 106 ? -5.923 -1.163 15.753 1.00 96.88 106 THR A N 1
ATOM 779 C CA . THR A 1 106 ? -5.692 -0.012 16.641 1.00 96.88 106 THR A CA 1
ATOM 780 C C . THR A 1 106 ? -6.397 1.255 16.178 1.00 96.88 106 THR A C 1
ATOM 782 O O . THR A 1 106 ? -6.495 2.211 16.948 1.00 96.88 106 THR A O 1
ATOM 785 N N . ARG A 1 107 ? -6.907 1.276 14.936 1.00 97.31 107 ARG A N 1
ATOM 786 C CA . ARG A 1 107 ? -7.524 2.445 14.279 1.00 97.31 107 ARG A CA 1
ATOM 787 C C . ARG A 1 107 ? -6.547 3.602 14.080 1.00 97.31 107 ARG A C 1
ATOM 789 O O . ARG A 1 107 ? -6.956 4.708 13.723 1.00 97.31 107 ARG A O 1
ATOM 796 N N . ARG A 1 108 ? -5.253 3.362 14.312 1.00 97.88 108 ARG A N 1
ATOM 797 C CA . ARG A 1 108 ? -4.199 4.344 14.105 1.00 97.88 108 ARG A CA 1
ATOM 798 C C . ARG A 1 108 ? -4.064 4.626 12.617 1.00 97.88 108 ARG A C 1
ATOM 800 O O . ARG A 1 108 ? -4.044 3.717 11.793 1.00 97.88 108 ARG A O 1
ATOM 807 N N . ILE A 1 109 ? -3.924 5.904 12.300 1.00 97.88 109 ILE A N 1
ATOM 808 C CA . ILE A 1 109 ? -3.716 6.386 10.941 1.00 97.88 109 ILE A CA 1
ATOM 809 C C . ILE A 1 109 ? -2.256 6.778 10.803 1.00 97.88 109 ILE A C 1
ATOM 811 O O . ILE A 1 109 ? -1.691 7.421 11.689 1.00 97.88 109 ILE A O 1
ATOM 815 N N . THR A 1 110 ? -1.635 6.380 9.704 1.00 97.25 110 THR A N 1
ATOM 816 C CA . THR A 1 110 ? -0.298 6.837 9.331 1.00 97.25 110 THR A CA 1
ATOM 817 C C . THR A 1 110 ? -0.273 7.193 7.856 1.00 97.25 110 THR A C 1
ATOM 819 O O . THR A 1 110 ? -0.950 6.559 7.054 1.00 97.25 110 THR A O 1
ATOM 822 N N . SER A 1 111 ? 0.517 8.202 7.507 1.00 95.94 111 SER A N 1
ATOM 823 C CA . SER A 1 111 ? 0.811 8.549 6.122 1.00 95.94 111 SER A CA 1
ATOM 824 C C . SER A 1 111 ? 2.292 8.337 5.870 1.00 95.94 111 SER A C 1
ATOM 826 O O . SER A 1 111 ? 3.120 8.740 6.689 1.00 95.94 111 SER A O 1
ATOM 828 N N . VAL A 1 112 ? 2.616 7.689 4.757 1.00 96.38 112 VAL A N 1
ATOM 829 C CA . VAL A 1 112 ? 3.996 7.437 4.339 1.00 96.38 112 VAL A CA 1
ATOM 830 C C . VAL A 1 112 ? 4.241 8.019 2.950 1.00 96.38 112 VAL A C 1
ATOM 832 O O . VAL A 1 112 ? 3.377 7.879 2.079 1.00 96.38 112 VAL A O 1
ATOM 835 N N . PRO A 1 113 ? 5.398 8.658 2.714 1.00 95.44 113 PRO A N 1
ATOM 836 C CA . PRO A 1 113 ? 5.722 9.195 1.404 1.00 95.44 113 PRO A CA 1
ATOM 837 C C . PRO A 1 113 ? 5.970 8.066 0.401 1.00 95.44 113 PRO A C 1
ATOM 839 O O . PRO A 1 113 ? 6.644 7.083 0.705 1.00 95.44 113 PRO A O 1
ATOM 842 N N . VAL A 1 114 ? 5.463 8.244 -0.816 1.00 94.25 114 VAL A N 1
ATOM 843 C CA . VAL A 1 114 ? 5.784 7.419 -1.991 1.00 94.25 114 VAL A CA 1
ATOM 844 C C . VAL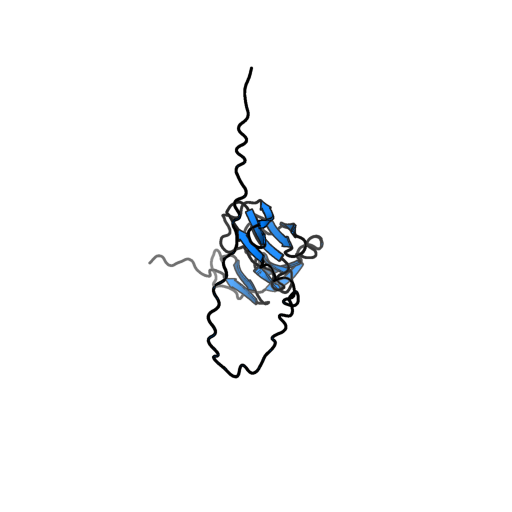 A 1 114 ? 5.952 8.338 -3.204 1.00 94.25 114 VAL A C 1
ATOM 846 O O . VAL A 1 114 ? 5.402 9.442 -3.198 1.00 94.25 114 VAL A O 1
ATOM 849 N N . PRO A 1 115 ? 6.673 7.943 -4.267 1.00 92.00 115 PRO A N 1
ATOM 850 C CA . PRO A 1 115 ? 6.769 8.779 -5.457 1.00 92.00 115 PRO A CA 1
ATOM 851 C C . PRO A 1 115 ? 5.386 9.123 -6.025 1.00 92.00 115 PRO A C 1
ATOM 853 O O . PRO A 1 115 ? 4.484 8.284 -6.089 1.00 92.00 115 PRO A O 1
ATOM 856 N N . GLY A 1 116 ? 5.221 10.374 -6.458 1.00 88.12 116 GLY A N 1
ATOM 857 C CA . GLY A 1 116 ? 3.929 10.933 -6.857 1.00 88.12 116 GLY A CA 1
ATOM 858 C C . GLY A 1 116 ? 3.232 10.187 -7.989 1.00 88.12 116 GLY A C 1
ATOM 859 O O . GLY A 1 116 ? 2.013 10.228 -8.039 1.00 88.12 116 GLY A O 1
ATOM 860 N N . ASN A 1 117 ? 3.968 9.464 -8.838 1.00 85.12 117 ASN A N 1
ATOM 861 C CA . ASN A 1 117 ? 3.475 8.646 -9.951 1.00 85.12 117 ASN A CA 1
ATOM 862 C C . ASN A 1 117 ? 3.486 7.124 -9.667 1.00 85.12 117 ASN A C 1
ATOM 864 O O . ASN A 1 117 ? 2.975 6.353 -10.482 1.00 85.12 117 ASN A O 1
ATOM 868 N N . ALA A 1 118 ? 4.017 6.677 -8.525 1.00 89.31 118 ALA A N 1
ATOM 869 C CA . ALA A 1 118 ? 4.222 5.262 -8.237 1.00 89.31 118 ALA A CA 1
ATOM 870 C C . ALA A 1 118 ? 2.915 4.513 -7.955 1.00 89.31 118 ALA A C 1
ATOM 872 O O . ALA A 1 118 ? 2.165 4.835 -7.037 1.00 89.31 118 ALA A O 1
ATOM 873 N N . ARG A 1 119 ? 2.661 3.437 -8.702 1.00 92.12 119 ARG A N 1
ATOM 874 C CA . ARG A 1 119 ? 1.642 2.452 -8.321 1.00 92.12 119 ARG A CA 1
ATOM 875 C C . ARG A 1 119 ? 2.150 1.636 -7.133 1.00 92.12 119 ARG A C 1
ATOM 877 O O . ARG A 1 119 ? 3.323 1.273 -7.093 1.00 92.12 119 ARG A O 1
ATOM 884 N N . VAL A 1 120 ? 1.252 1.357 -6.191 1.00 94.31 120 VAL A N 1
ATOM 885 C CA . VAL A 1 120 ? 1.551 0.652 -4.940 1.00 94.31 120 VAL A CA 1
ATOM 886 C C . VAL A 1 120 ? 0.758 -0.651 -4.903 1.00 94.31 120 VAL A C 1
ATOM 888 O O . VAL A 1 120 ? -0.424 -0.662 -5.242 1.00 94.31 120 VAL A O 1
ATOM 891 N N . GLY A 1 121 ? 1.407 -1.738 -4.499 1.00 95.06 121 GLY A N 1
ATOM 892 C CA . GLY A 1 121 ? 0.771 -3.024 -4.214 1.00 95.06 121 GLY A CA 1
ATOM 893 C C . GLY A 1 121 ? 1.199 -3.577 -2.856 1.00 95.06 121 GLY A C 1
ATOM 894 O O . GLY A 1 121 ? 1.883 -2.896 -2.091 1.00 95.06 121 GLY A O 1
ATOM 895 N N . THR A 1 122 ? 0.801 -4.810 -2.552 1.00 96.06 122 THR A N 1
ATOM 896 C CA . THR A 1 122 ? 1.179 -5.495 -1.308 1.00 96.06 122 THR A CA 1
ATOM 897 C C . THR A 1 122 ? 2.465 -6.297 -1.490 1.00 96.06 122 THR A C 1
ATOM 899 O O . THR A 1 122 ? 2.723 -6.857 -2.557 1.00 96.06 122 THR A O 1
ATOM 902 N N . GLY A 1 123 ? 3.291 -6.340 -0.443 1.00 94.19 12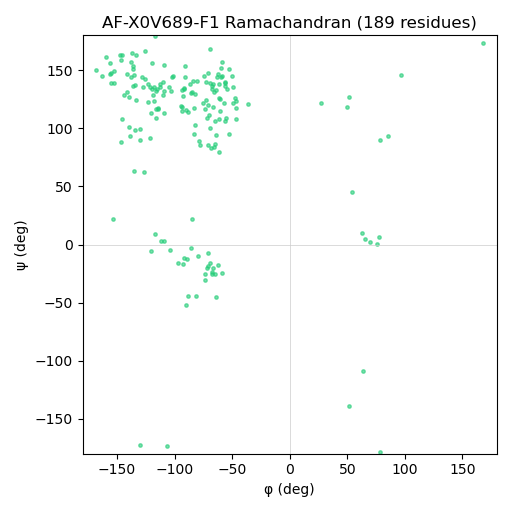3 GLY A N 1
ATOM 903 C CA . GLY A 1 123 ? 4.577 -7.040 -0.441 1.00 94.19 123 GLY A CA 1
ATOM 904 C C . GLY A 1 123 ? 4.632 -8.314 0.410 1.00 94.19 123 GLY A C 1
ATOM 905 O O . GLY A 1 123 ? 5.701 -8.921 0.492 1.00 94.19 123 GLY A O 1
ATOM 906 N N . GLY A 1 124 ? 3.527 -8.730 1.029 1.00 94.19 124 GLY A N 1
ATOM 907 C CA . GLY A 1 124 ? 3.503 -9.757 2.079 1.00 94.19 124 GLY A CA 1
ATOM 908 C C . GLY A 1 124 ? 3.499 -9.158 3.486 1.00 94.19 124 GLY A C 1
ATOM 909 O O . GLY A 1 124 ? 4.081 -8.097 3.720 1.00 94.19 124 GLY A O 1
ATOM 910 N N . GLY A 1 125 ? 2.818 -9.820 4.427 1.00 95.56 125 GLY A N 1
ATOM 911 C CA . GLY A 1 125 ? 2.579 -9.266 5.766 1.00 95.56 125 GLY A CA 1
ATOM 912 C C . GLY A 1 125 ? 1.977 -7.859 5.691 1.00 95.56 125 GLY A C 1
ATOM 913 O O . GLY A 1 125 ? 1.173 -7.586 4.799 1.00 95.56 125 GLY A O 1
ATOM 914 N N . SER A 1 126 ? 2.449 -6.962 6.560 1.00 97.25 126 SER A N 1
ATOM 915 C CA . SER A 1 126 ? 2.047 -5.549 6.657 1.00 97.25 126 SER A CA 1
ATOM 916 C C . SER A 1 126 ? 2.816 -4.623 5.699 1.00 97.25 126 SER A C 1
ATOM 918 O O . SER A 1 126 ? 2.936 -3.423 5.945 1.00 97.25 126 SER A O 1
ATOM 920 N N . THR A 1 127 ? 3.391 -5.155 4.617 1.00 97.50 127 THR A N 1
ATOM 921 C CA . THR A 1 127 ? 4.261 -4.374 3.727 1.00 97.50 127 THR A CA 1
ATOM 922 C C . THR A 1 127 ? 3.560 -3.918 2.452 1.00 97.50 127 THR A C 1
ATOM 924 O O . THR A 1 127 ? 2.749 -4.638 1.860 1.00 97.50 127 THR A O 1
ATOM 927 N N . ILE A 1 128 ? 3.934 -2.725 1.993 1.00 96.94 128 ILE A N 1
ATOM 928 C CA . ILE A 1 128 ? 3.600 -2.203 0.667 1.00 96.94 128 ILE A CA 1
ATOM 929 C C . ILE A 1 128 ? 4.845 -2.161 -0.211 1.00 96.94 128 ILE A C 1
ATOM 931 O O . ILE A 1 128 ? 5.966 -2.054 0.290 1.00 96.94 128 ILE A O 1
ATOM 935 N N . VAL A 1 129 ? 4.649 -2.223 -1.526 1.00 97.12 129 VAL A N 1
ATOM 936 C CA . VAL A 1 129 ? 5.728 -2.161 -2.517 1.00 97.12 129 VAL A CA 1
ATOM 937 C C . VAL A 1 129 ? 5.371 -1.253 -3.681 1.00 97.12 129 VAL A C 1
ATOM 939 O O . VAL A 1 129 ? 4.201 -1.119 -4.039 1.00 97.12 129 VAL A O 1
ATOM 942 N N . TRP A 1 130 ? 6.388 -0.660 -4.298 1.00 96.31 130 TRP A N 1
ATOM 943 C CA . TRP A 1 130 ? 6.255 0.116 -5.528 1.00 96.31 130 TRP A CA 1
ATOM 944 C C . TRP A 1 130 ? 7.486 -0.042 -6.414 1.00 96.31 130 TRP A C 1
ATOM 946 O O . TRP A 1 130 ? 8.546 -0.483 -5.970 1.00 96.31 130 TRP A O 1
ATOM 956 N N . TRP A 1 131 ? 7.328 0.326 -7.682 1.00 96.31 131 TRP A N 1
ATOM 957 C CA . TRP A 1 131 ? 8.447 0.464 -8.604 1.00 96.31 131 TRP A CA 1
ATOM 958 C C . TRP A 1 131 ? 9.084 1.845 -8.477 1.00 96.31 131 TRP A C 1
ATOM 960 O O . TRP A 1 131 ? 8.388 2.860 -8.523 1.00 96.31 131 TRP A O 1
ATOM 970 N N . GLU A 1 132 ? 10.404 1.872 -8.362 1.00 95.31 132 GLU A N 1
ATOM 971 C CA . GLU A 1 132 ? 11.234 3.064 -8.422 1.00 95.31 132 GLU A CA 1
ATOM 972 C C . GLU A 1 132 ? 12.162 2.964 -9.636 1.00 95.31 132 GLU A C 1
ATOM 974 O O . GLU A 1 132 ? 13.010 2.068 -9.734 1.00 95.31 132 GLU A O 1
ATOM 979 N N . SER A 1 133 ? 11.975 3.899 -10.573 1.00 90.25 133 SER A N 1
ATOM 980 C CA . SER A 1 133 ? 12.808 4.016 -11.771 1.00 90.25 133 SER A CA 1
ATOM 981 C C . SER A 1 133 ? 14.291 4.161 -11.368 1.00 90.25 133 SER A C 1
ATOM 983 O O . SER A 1 133 ? 14.597 4.844 -10.383 1.00 90.25 133 SER A O 1
ATOM 985 N N . PRO A 1 134 ? 15.230 3.509 -12.078 1.00 90.12 134 PRO A N 1
ATOM 986 C CA . PRO A 1 134 ? 15.012 2.763 -13.320 1.00 90.12 134 PRO A CA 1
ATOM 987 C C . PRO A 1 134 ? 14.745 1.264 -13.149 1.00 90.12 134 PRO A C 1
ATOM 989 O O . PRO A 1 134 ? 14.304 0.638 -14.109 1.00 90.12 134 PRO A O 1
ATOM 992 N N . ASN A 1 135 ? 15.057 0.665 -11.997 1.00 94.81 135 ASN A N 1
ATOM 993 C CA . ASN A 1 135 ? 15.155 -0.794 -11.891 1.00 94.81 135 ASN A CA 1
ATOM 994 C C . ASN A 1 135 ? 14.893 -1.371 -10.487 1.00 94.81 135 ASN A C 1
ATOM 996 O O . ASN A 1 135 ? 15.373 -2.464 -10.187 1.00 94.81 135 ASN A O 1
ATOM 1000 N N . ARG A 1 136 ? 14.185 -0.674 -9.589 1.00 97.50 136 ARG A N 1
ATOM 1001 C CA . ARG A 1 136 ? 14.057 -1.109 -8.185 1.00 97.50 136 ARG A CA 1
ATOM 1002 C C . ARG A 1 136 ? 12.616 -1.361 -7.772 1.00 97.50 136 ARG A C 1
ATOM 1004 O O . ARG A 1 136 ? 11.736 -0.538 -7.987 1.00 97.50 136 ARG A O 1
ATOM 1011 N N . ILE A 1 137 ? 12.389 -2.487 -7.103 1.00 97.62 137 ILE A N 1
ATOM 1012 C CA . ILE A 1 137 ? 11.203 -2.702 -6.276 1.00 97.62 137 ILE A CA 1
ATOM 1013 C C . ILE A 1 137 ? 11.548 -2.231 -4.869 1.00 97.62 137 ILE A C 1
ATOM 1015 O O . ILE A 1 137 ? 12.422 -2.795 -4.204 1.00 97.62 137 ILE A O 1
ATOM 1019 N N . MET A 1 138 ? 10.849 -1.196 -4.430 1.00 98.19 138 MET A N 1
ATOM 1020 C CA . MET A 1 138 ? 10.936 -0.657 -3.082 1.00 98.19 138 MET A CA 1
ATOM 1021 C C . MET A 1 138 ? 9.904 -1.335 -2.187 1.00 98.19 138 MET A C 1
ATOM 1023 O O . MET A 1 138 ? 8.869 -1.801 -2.667 1.00 98.19 138 MET A O 1
ATOM 1027 N N . GLN A 1 139 ? 10.176 -1.382 -0.888 1.00 97.81 139 GLN A N 1
ATOM 1028 C CA . GLN A 1 139 ? 9.283 -1.931 0.123 1.00 97.81 139 GLN A CA 1
ATOM 1029 C C . GLN A 1 139 ? 9.271 -1.049 1.366 1.00 97.81 139 GLN A C 1
ATOM 1031 O O . GLN A 1 139 ? 10.309 -0.534 1.774 1.00 97.81 139 GLN A O 1
ATOM 1036 N N . LEU A 1 140 ? 8.107 -0.937 1.999 1.00 98.12 140 LEU A N 1
ATOM 1037 C CA . LEU A 1 140 ? 7.939 -0.286 3.293 1.00 98.12 140 LEU A CA 1
ATOM 1038 C C . LEU A 1 140 ? 7.033 -1.135 4.189 1.00 98.12 140 LEU A C 1
ATOM 1040 O O . LEU A 1 140 ? 6.009 -1.646 3.734 1.00 98.12 140 LEU A O 1
ATOM 1044 N N . ASP A 1 141 ? 7.418 -1.283 5.455 1.00 97.81 141 ASP A N 1
ATOM 1045 C CA . ASP A 1 141 ? 6.631 -1.952 6.498 1.00 97.81 141 ASP A CA 1
ATOM 1046 C C . ASP A 1 141 ? 5.697 -0.937 7.174 1.00 97.81 141 ASP A C 1
ATOM 1048 O O . ASP A 1 141 ? 6.157 -0.002 7.831 1.00 97.81 141 ASP A O 1
ATOM 1052 N N . LEU A 1 142 ? 4.380 -1.103 7.017 1.00 97.81 142 LEU A N 1
ATOM 1053 C CA . LEU A 1 142 ? 3.388 -0.199 7.610 1.00 97.81 142 LEU A CA 1
ATOM 1054 C C . LEU A 1 142 ? 3.293 -0.337 9.136 1.00 97.81 142 LEU A C 1
ATOM 1056 O O . LEU A 1 142 ? 2.822 0.589 9.796 1.00 97.81 142 LEU A O 1
ATOM 1060 N N . GLY A 1 143 ? 3.778 -1.445 9.709 1.00 97.50 143 GLY A N 1
ATOM 1061 C CA . GLY A 1 143 ? 3.909 -1.607 11.157 1.00 97.50 143 GLY A CA 1
ATOM 1062 C C . GLY A 1 143 ? 5.059 -0.784 11.744 1.00 97.50 143 GLY A C 1
ATOM 1063 O O . GLY A 1 143 ? 5.009 -0.397 12.913 1.00 97.50 143 GLY A O 1
ATOM 1064 N N . ARG A 1 144 ? 6.077 -0.468 10.931 1.00 97.31 144 ARG A N 1
ATOM 1065 C CA . ARG A 1 144 ? 7.256 0.329 11.313 1.00 97.31 144 ARG A CA 1
ATOM 1066 C C . ARG A 1 144 ? 7.597 1.374 10.242 1.00 97.31 144 ARG A C 1
ATOM 1068 O O . ARG A 1 144 ? 8.683 1.360 9.668 1.00 97.31 144 ARG A O 1
ATOM 1075 N N . PRO A 1 145 ? 6.695 2.334 9.989 1.00 95.94 145 PRO A N 1
ATOM 1076 C CA . PRO A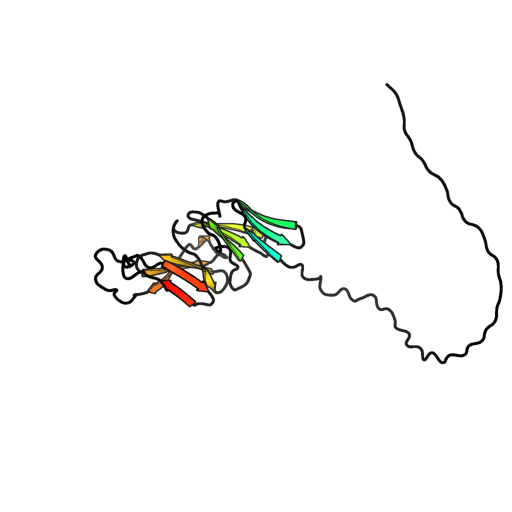 1 145 ? 6.842 3.282 8.887 1.00 95.94 145 PRO A CA 1
ATOM 1077 C C . PRO A 1 145 ? 8.034 4.236 9.071 1.00 95.94 145 PRO A C 1
ATOM 1079 O O . PRO A 1 145 ? 8.525 4.808 8.103 1.00 95.94 145 PRO A O 1
ATOM 1082 N N . THR A 1 146 ? 8.520 4.398 10.306 1.00 96.31 146 THR A N 1
ATOM 1083 C CA . THR A 1 146 ? 9.706 5.198 10.644 1.00 96.31 146 THR A CA 1
ATOM 1084 C C . THR A 1 146 ? 11.019 4.563 10.203 1.00 96.31 146 THR A C 1
ATOM 1086 O O . THR A 1 146 ? 12.001 5.286 10.062 1.00 96.31 146 THR A O 1
ATOM 1089 N N . ASP A 1 147 ? 11.042 3.249 9.957 1.00 96.94 147 ASP A N 1
ATOM 1090 C CA . ASP A 1 147 ? 12.225 2.550 9.433 1.00 96.94 147 ASP A CA 1
ATOM 1091 C C . ASP A 1 147 ? 12.504 2.958 7.972 1.00 96.94 147 ASP A C 1
ATOM 1093 O O . ASP A 1 147 ? 13.605 2.762 7.459 1.00 96.94 147 ASP A O 1
ATOM 1097 N N . GLY A 1 148 ? 11.516 3.578 7.317 1.00 96.12 148 GLY A N 1
ATOM 1098 C CA . GLY A 1 148 ? 11.610 4.065 5.953 1.00 96.12 148 GLY A CA 1
ATOM 1099 C C . GLY A 1 148 ? 11.467 2.965 4.902 1.00 96.12 148 GLY A C 1
ATOM 1100 O O . GLY A 1 148 ? 11.213 1.794 5.187 1.00 96.12 148 GLY A O 1
ATOM 1101 N N . ALA A 1 149 ? 11.587 3.382 3.645 1.00 97.88 149 ALA A N 1
ATOM 1102 C CA . ALA A 1 149 ? 11.567 2.486 2.501 1.00 97.88 149 ALA A CA 1
ATOM 1103 C C . ALA A 1 149 ? 12.934 1.823 2.301 1.00 97.88 149 ALA A C 1
ATOM 1105 O O . ALA A 1 149 ? 13.966 2.488 2.378 1.00 97.88 149 ALA A O 1
ATOM 1106 N N . ILE A 1 150 ? 12.938 0.540 1.949 1.00 97.94 150 ILE A N 1
ATOM 1107 C CA . ILE A 1 150 ? 14.143 -0.205 1.575 1.00 97.94 150 ILE A CA 1
ATOM 1108 C C . ILE A 1 150 ? 14.031 -0.743 0.150 1.00 97.94 150 ILE A C 1
ATOM 1110 O O . ILE A 1 150 ? 12.936 -0.976 -0.363 1.00 97.94 150 ILE A O 1
ATOM 1114 N N . VAL A 1 151 ? 15.176 -0.989 -0.487 1.00 98.25 151 VAL A N 1
ATOM 1115 C CA . VAL A 1 151 ? 15.219 -1.738 -1.747 1.00 98.25 151 VAL A CA 1
ATOM 1116 C C . VAL A 1 151 ? 14.957 -3.208 -1.431 1.00 98.25 151 VAL A C 1
ATOM 1118 O O . VAL A 1 151 ? 15.750 -3.844 -0.741 1.00 98.25 151 VAL A O 1
ATOM 1121 N N . ARG A 1 152 ? 13.855 -3.757 -1.944 1.00 97.00 152 ARG A N 1
ATOM 1122 C CA . ARG A 1 152 ? 13.548 -5.189 -1.843 1.00 97.00 152 ARG A CA 1
ATOM 1123 C C . ARG A 1 152 ? 14.290 -5.984 -2.906 1.00 97.00 152 ARG A C 1
ATOM 1125 O O . ARG A 1 152 ? 14.796 -7.066 -2.630 1.00 97.00 152 ARG A O 1
ATOM 1132 N N . GLN A 1 153 ? 14.297 -5.468 -4.132 1.00 97.00 153 GLN A N 1
ATOM 1133 C CA . GLN A 1 153 ? 14.870 -6.159 -5.278 1.00 97.00 153 GLN A CA 1
ATOM 1134 C C . GLN A 1 153 ? 15.292 -5.166 -6.358 1.00 97.00 153 GLN A C 1
ATOM 1136 O O . GLN A 1 153 ? 14.547 -4.243 -6.682 1.00 97.00 153 GLN A O 1
ATOM 1141 N N . THR A 1 154 ? 16.449 -5.413 -6.965 1.00 97.25 154 THR A N 1
ATOM 1142 C CA . THR A 1 154 ? 16.840 -4.802 -8.239 1.00 97.25 154 THR A CA 1
ATOM 1143 C C . THR A 1 154 ? 16.421 -5.736 -9.374 1.00 97.25 154 THR A C 1
ATOM 1145 O O . THR A 1 154 ? 16.721 -6.930 -9.336 1.00 97.25 154 THR A O 1
ATOM 1148 N N . VAL A 1 155 ? 15.692 -5.216 -10.359 1.00 94.69 155 VAL A N 1
ATOM 1149 C CA . VAL A 1 155 ? 15.137 -5.969 -11.487 1.00 94.69 155 VAL A CA 1
ATOM 1150 C C . VAL A 1 155 ? 15.770 -5.477 -12.778 1.00 94.69 155 VAL A C 1
ATOM 1152 O O . VAL A 1 155 ? 15.447 -4.401 -13.274 1.00 94.69 155 VAL A O 1
ATOM 1155 N N . GLU A 1 156 ? 16.621 -6.308 -13.361 1.00 92.19 156 GLU A N 1
ATOM 1156 C CA . GLU A 1 156 ? 17.121 -6.088 -14.713 1.00 92.19 156 GLU A CA 1
ATOM 1157 C C . GLU A 1 156 ? 16.089 -6.606 -15.714 1.00 92.19 156 GLU A C 1
ATOM 1159 O O . GLU A 1 156 ? 15.932 -7.813 -15.916 1.00 92.19 156 GLU A O 1
ATOM 1164 N N . LEU A 1 157 ? 15.338 -5.686 -16.318 1.00 87.38 157 LEU A N 1
ATOM 1165 C CA . LEU A 1 157 ? 14.408 -6.038 -17.383 1.00 87.38 157 LEU A CA 1
ATOM 1166 C C . LEU A 1 157 ? 15.181 -6.324 -18.677 1.00 87.38 157 LEU A C 1
ATOM 1168 O O . LEU A 1 157 ? 16.170 -5.641 -18.958 1.00 87.38 157 LEU A O 1
ATOM 1172 N N . PRO A 1 158 ? 14.716 -7.276 -19.510 1.00 84.88 158 PRO A N 1
ATOM 1173 C CA . PRO A 1 158 ? 15.290 -7.499 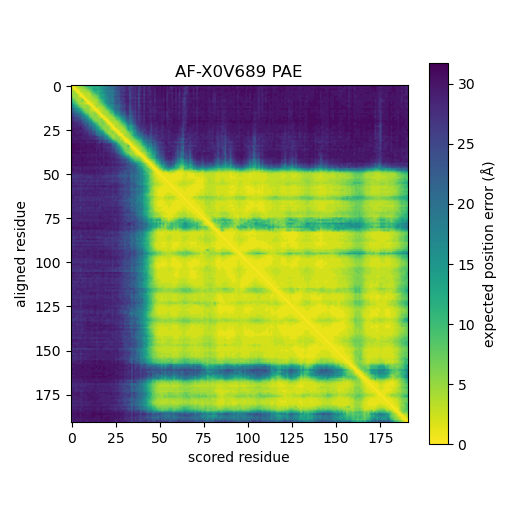-20.830 1.00 84.88 158 PRO A CA 1
ATOM 1174 C C . PRO A 1 158 ? 15.405 -6.188 -21.607 1.00 84.88 158 PRO A C 1
ATOM 1176 O O . PRO A 1 158 ? 14.550 -5.305 -21.483 1.00 84.88 158 PRO A O 1
ATOM 1179 N N . ARG A 1 159 ? 16.455 -6.049 -22.421 1.00 80.38 159 ARG A N 1
ATOM 1180 C CA . ARG A 1 159 ? 16.586 -4.880 -23.295 1.00 80.38 159 ARG A CA 1
ATOM 1181 C C . ARG A 1 159 ? 15.405 -4.854 -24.261 1.00 80.38 159 ARG A C 1
ATOM 1183 O O . ARG A 1 159 ? 15.145 -5.844 -24.941 1.00 80.38 159 ARG A O 1
ATOM 1190 N N . GLY A 1 160 ? 14.700 -3.728 -24.284 1.00 72.25 160 GLY A N 1
ATOM 1191 C CA . GLY A 1 160 ? 13.680 -3.466 -25.288 1.00 72.25 160 GLY A CA 1
ATOM 1192 C C . GLY A 1 160 ? 14.305 -3.260 -26.672 1.00 72.25 160 GLY A C 1
ATOM 1193 O O . GLY A 1 160 ? 15.527 -3.089 -26.778 1.00 72.25 160 GLY A O 1
ATOM 1194 N N . PRO A 1 161 ? 13.496 -3.254 -27.743 1.00 70.81 161 PRO A N 1
ATOM 1195 C CA . PRO A 1 161 ? 13.938 -2.747 -29.035 1.00 70.81 161 PRO A CA 1
ATOM 1196 C C . PRO A 1 161 ? 14.509 -1.333 -28.873 1.00 70.81 161 PRO A C 1
ATOM 1198 O O . PRO A 1 161 ? 14.122 -0.587 -27.970 1.00 70.81 161 PRO A O 1
ATOM 1201 N N . ALA A 1 162 ? 15.446 -0.962 -29.746 1.00 64.81 162 ALA A N 1
ATOM 1202 C CA . ALA A 1 162 ? 16.042 0.368 -29.754 1.00 64.81 162 ALA A CA 1
ATOM 1203 C C . ALA A 1 162 ? 14.981 1.419 -30.132 1.00 64.81 162 ALA A C 1
ATOM 1205 O O . ALA A 1 162 ? 14.839 1.791 -31.293 1.00 64.81 162 ALA A O 1
ATOM 1206 N N . SER A 1 163 ? 14.203 1.864 -29.147 1.00 65.81 163 SER A N 1
ATOM 1207 C CA . SER A 1 163 ? 13.313 3.011 -29.264 1.00 65.81 163 SER A CA 1
ATOM 1208 C C . SER A 1 163 ? 14.106 4.281 -28.945 1.00 65.81 163 SER A C 1
ATOM 1210 O O . SER A 1 163 ? 14.870 4.282 -27.976 1.00 65.81 163 SER A O 1
ATOM 1212 N N . PRO A 1 164 ? 13.918 5.380 -29.696 1.00 65.69 164 PRO A N 1
ATOM 1213 C CA . PRO A 1 164 ? 14.521 6.671 -29.366 1.00 65.69 164 PRO A CA 1
ATOM 1214 C C . PRO A 1 164 ? 14.049 7.225 -28.008 1.00 65.69 164 PRO A C 1
ATOM 1216 O O . PRO A 1 164 ? 14.717 8.085 -27.442 1.00 65.69 164 PRO A O 1
ATOM 1219 N N . ALA A 1 165 ? 12.933 6.719 -27.469 1.00 67.38 165 ALA A N 1
ATOM 1220 C CA . ALA A 1 165 ? 12.449 7.004 -26.121 1.00 67.38 165 ALA A CA 1
ATOM 1221 C C . ALA A 1 165 ? 11.751 5.752 -25.552 1.00 67.38 165 ALA A C 1
ATOM 1223 O O . ALA A 1 165 ? 10.547 5.571 -25.765 1.00 67.38 165 ALA A O 1
ATOM 1224 N N . PRO A 1 166 ? 12.476 4.825 -24.900 1.00 68.31 166 PRO A N 1
ATOM 1225 C CA . PRO A 1 166 ? 11.837 3.682 -24.260 1.00 68.31 166 PRO A CA 1
ATOM 1226 C C . PRO A 1 166 ? 10.932 4.180 -23.129 1.00 68.31 166 PRO A C 1
ATOM 1228 O O . PRO A 1 166 ? 11.345 5.018 -22.326 1.00 68.31 166 PRO A O 1
ATOM 1231 N N . ALA A 1 167 ? 9.696 3.679 -23.064 1.00 79.75 167 ALA A N 1
ATOM 1232 C CA . ALA A 1 167 ? 8.815 4.006 -21.951 1.00 79.75 167 ALA A CA 1
ATOM 1233 C C . ALA A 1 167 ? 9.422 3.482 -20.642 1.00 79.75 167 ALA A C 1
ATOM 1235 O O . ALA A 1 167 ? 10.023 2.404 -20.613 1.00 79.75 167 ALA A O 1
ATOM 1236 N N . GLU A 1 168 ? 9.249 4.219 -19.548 1.00 86.06 168 GLU A N 1
ATOM 1237 C CA . GLU A 1 168 ? 9.644 3.703 -18.243 1.00 86.06 168 GLU A CA 1
ATOM 1238 C C . GLU A 1 168 ? 8.755 2.507 -17.863 1.00 86.06 168 GLU A C 1
ATOM 1240 O O . GLU A 1 168 ? 7.538 2.544 -18.084 1.00 86.06 168 GLU A O 1
ATOM 1245 N N . PRO A 1 169 ? 9.327 1.432 -17.291 1.00 90.38 169 PRO A N 1
ATOM 1246 C CA . PRO A 1 169 ? 8.529 0.366 -16.714 1.00 90.38 169 PRO A CA 1
ATOM 1247 C C . PRO A 1 169 ? 7.630 0.905 -15.602 1.00 90.38 169 PRO A C 1
ATOM 1249 O O . PRO A 1 169 ? 8.033 1.760 -14.814 1.00 90.38 169 PRO A O 1
ATOM 1252 N N . VAL A 1 170 ? 6.426 0.356 -15.500 1.00 92.00 170 VAL A N 1
ATOM 1253 C CA . VAL A 1 170 ? 5.460 0.683 -14.452 1.00 92.00 170 VAL A CA 1
ATOM 1254 C C . VAL A 1 170 ? 5.001 -0.580 -13.735 1.00 92.00 170 VAL A C 1
ATOM 1256 O O . VAL A 1 170 ? 4.791 -1.624 -14.355 1.00 92.00 170 VAL A O 1
ATOM 1259 N N . LEU A 1 171 ? 4.805 -0.486 -12.418 1.00 93.44 171 LEU A N 1
ATOM 1260 C CA . LEU A 1 171 ? 4.165 -1.551 -11.648 1.00 93.44 171 LEU A CA 1
ATOM 1261 C C . LEU A 1 171 ? 2.681 -1.608 -11.982 1.00 93.44 171 LEU A C 1
ATOM 1263 O O . LEU A 1 171 ? 1.966 -0.649 -11.735 1.00 93.44 171 LEU A O 1
ATOM 1267 N N . ILE A 1 172 ? 2.195 -2.729 -12.498 1.00 92.44 172 ILE A N 1
ATOM 1268 C CA . ILE A 1 172 ? 0.767 -2.928 -12.764 1.00 92.44 172 ILE A CA 1
ATOM 1269 C C . ILE A 1 172 ? 0.066 -3.499 -11.537 1.00 92.44 172 ILE A C 1
ATOM 1271 O O . ILE A 1 172 ? -1.004 -3.022 -11.163 1.00 92.44 172 ILE A O 1
ATOM 1275 N N . ALA A 1 173 ? 0.690 -4.486 -10.896 1.00 92.00 173 ALA A N 1
ATOM 1276 C CA . ALA A 1 173 ? 0.193 -5.122 -9.686 1.00 92.00 173 ALA A CA 1
ATOM 1277 C C . ALA A 1 173 ? 1.355 -5.684 -8.862 1.00 92.00 173 ALA A C 1
ATOM 1279 O O . ALA A 1 173 ? 2.355 -6.128 -9.424 1.00 92.00 173 ALA A O 1
ATOM 1280 N N . ALA A 1 174 ? 1.199 -5.722 -7.542 1.00 94.19 174 ALA A N 1
ATOM 1281 C CA . ALA A 1 174 ? 2.023 -6.551 -6.673 1.00 94.19 174 ALA A CA 1
ATOM 1282 C C . ALA A 1 174 ? 1.153 -7.177 -5.586 1.00 94.19 174 ALA A C 1
ATOM 1284 O O . ALA A 1 174 ? 0.384 -6.463 -4.936 1.00 94.19 174 ALA A O 1
ATOM 1285 N N . ARG A 1 175 ? 1.231 -8.504 -5.458 1.00 92.44 175 ARG A N 1
ATOM 1286 C CA . ARG A 1 175 ? 0.488 -9.289 -4.472 1.00 92.44 175 ARG A CA 1
ATOM 1287 C C . ARG A 1 175 ? 1.087 -10.681 -4.315 1.00 92.44 175 ARG A C 1
ATOM 1289 O O . ARG A 1 175 ? 1.537 -11.277 -5.291 1.00 92.44 175 ARG A O 1
ATOM 1296 N N . SER A 1 176 ? 1.047 -11.214 -3.099 1.00 88.44 176 SER A N 1
ATOM 1297 C CA . SER A 1 176 ? 1.465 -12.577 -2.757 1.00 88.44 176 SER A CA 1
ATOM 1298 C C . SER A 1 176 ? 2.890 -12.868 -3.219 1.00 88.44 176 SER A C 1
ATOM 1300 O O . SER A 1 176 ? 3.170 -13.875 -3.864 1.00 88.44 176 SER A O 1
ATOM 1302 N N . GLY A 1 177 ? 3.788 -11.915 -2.957 1.00 86.62 177 GLY A N 1
ATOM 1303 C CA . GLY A 1 177 ? 5.195 -11.988 -3.355 1.00 86.62 177 GLY A CA 1
ATOM 1304 C C . GLY A 1 177 ? 5.463 -11.872 -4.861 1.00 86.62 177 GLY A C 1
ATOM 1305 O O . GLY A 1 177 ? 6.621 -11.939 -5.261 1.00 86.62 177 GLY A O 1
ATOM 1306 N N . THR A 1 178 ? 4.439 -11.668 -5.691 1.00 92.44 178 THR A N 1
ATOM 1307 C CA . THR A 1 178 ? 4.571 -11.497 -7.144 1.00 92.44 178 THR A CA 1
ATOM 1308 C C . THR A 1 178 ? 4.418 -10.028 -7.514 1.00 92.44 178 THR A C 1
ATOM 1310 O O . THR A 1 178 ? 3.460 -9.388 -7.087 1.00 92.44 178 THR A O 1
ATOM 1313 N N . ALA A 1 179 ? 5.325 -9.502 -8.338 1.00 94.56 179 ALA A N 1
ATOM 1314 C CA . ALA A 1 179 ? 5.221 -8.173 -8.935 1.00 94.56 179 ALA A CA 1
ATOM 1315 C C . ALA A 1 179 ? 5.102 -8.292 -10.458 1.00 94.56 179 ALA A C 1
ATOM 1317 O O . ALA A 1 179 ? 5.878 -9.000 -11.098 1.00 94.56 179 ALA A O 1
ATOM 1318 N N . VAL A 1 180 ? 4.134 -7.584 -11.036 1.00 94.81 180 VAL A N 1
ATOM 1319 C CA . VAL A 1 180 ? 3.903 -7.511 -12.479 1.00 94.81 180 VAL A CA 1
ATOM 1320 C C . VAL A 1 180 ? 4.298 -6.121 -12.951 1.00 94.81 180 VAL A C 1
ATOM 1322 O O . VAL A 1 180 ? 3.658 -5.130 -12.595 1.00 94.81 180 VAL A O 1
ATOM 1325 N N . LEU A 1 181 ? 5.353 -6.058 -13.756 1.00 94.00 181 LEU A N 1
ATOM 1326 C CA . LEU A 1 181 ? 5.828 -4.842 -14.407 1.00 94.00 181 LEU A CA 1
ATOM 1327 C C . LEU A 1 181 ? 5.391 -4.850 -15.872 1.00 94.00 181 LEU A C 1
ATOM 1329 O O . LEU A 1 181 ? 5.390 -5.899 -16.515 1.00 94.00 181 LEU A O 1
ATOM 1333 N N . ALA A 1 182 ? 5.056 -3.681 -16.408 1.00 90.94 182 ALA A N 1
ATOM 1334 C CA . ALA A 1 182 ? 4.813 -3.500 -17.833 1.00 90.94 182 ALA A CA 1
ATOM 1335 C C . ALA A 1 182 ? 5.644 -2.339 -18.367 1.00 90.94 182 ALA A C 1
ATOM 1337 O O . ALA A 1 182 ? 5.823 -1.330 -17.689 1.00 90.94 182 ALA A O 1
ATOM 1338 N N . ARG A 1 183 ? 6.119 -2.477 -19.602 1.00 88.81 183 ARG A N 1
ATOM 1339 C CA . ARG A 1 183 ? 6.781 -1.422 -20.365 1.00 88.81 183 ARG A CA 1
ATOM 1340 C C . ARG A 1 183 ? 6.204 -1.420 -21.773 1.00 88.81 183 ARG A C 1
ATOM 1342 O O . ARG A 1 183 ? 5.999 -2.480 -22.358 1.00 88.81 183 ARG A O 1
ATOM 1349 N N . VAL A 1 184 ? 5.931 -0.234 -22.305 1.00 84.50 184 VAL A N 1
ATOM 1350 C CA . VAL A 1 184 ? 5.537 -0.075 -23.707 1.00 84.50 184 VAL A CA 1
ATOM 1351 C C . VAL A 1 184 ? 6.805 -0.032 -24.556 1.00 84.50 184 VAL A C 1
ATOM 1353 O O . VAL A 1 184 ? 7.633 0.861 -24.393 1.00 84.50 184 VAL A O 1
ATOM 1356 N N . GLU A 1 185 ? 6.962 -1.008 -25.448 1.00 79.69 185 GLU A N 1
ATOM 1357 C CA . GLU A 1 185 ? 8.179 -1.178 -26.259 1.00 79.69 185 GLU A CA 1
ATOM 1358 C C . GLU A 1 185 ? 8.114 -0.461 -27.617 1.00 79.69 185 GLU A C 1
ATOM 1360 O O . GLU A 1 185 ? 9.107 -0.372 -28.335 1.00 79.69 185 GLU A O 1
ATOM 1365 N N . SER A 1 186 ? 6.942 0.028 -28.027 1.00 73.44 186 SER A N 1
ATOM 1366 C CA . SER A 1 186 ? 6.740 0.693 -29.319 1.00 73.44 186 SER A CA 1
ATOM 1367 C C . SER A 1 186 ? 5.541 1.633 -29.248 1.00 73.44 186 SER A C 1
ATOM 1369 O O . SER A 1 186 ? 4.576 1.348 -28.538 1.00 73.44 186 SER A O 1
ATOM 1371 N N . ALA A 1 187 ? 5.586 2.741 -29.990 1.00 68.06 187 ALA A N 1
ATOM 1372 C CA . ALA A 1 187 ? 4.416 3.599 -30.143 1.00 68.06 187 ALA A CA 1
ATOM 1373 C C . ALA A 1 187 ? 3.270 2.821 -30.828 1.00 68.06 187 ALA A C 1
ATOM 1375 O O . ALA A 1 187 ? 3.550 1.970 -31.679 1.00 68.06 187 ALA A O 1
ATOM 1376 N N . PRO A 1 188 ? 1.995 3.092 -30.490 1.00 66.69 188 PRO A N 1
ATOM 1377 C CA . PRO A 1 188 ? 0.864 2.537 -31.227 1.00 66.69 188 PRO A CA 1
ATOM 1378 C C . PRO A 1 188 ? 0.992 2.872 -32.719 1.00 66.69 188 PRO A C 1
ATOM 1380 O O . PRO A 1 188 ? 1.282 4.017 -33.069 1.00 66.69 188 PRO A O 1
ATOM 1383 N N . SER A 1 189 ? 0.785 1.886 -33.595 1.00 71.38 189 SER A N 1
ATOM 1384 C CA . SER A 1 189 ? 0.772 2.126 -35.041 1.00 71.38 189 SER A CA 1
ATOM 1385 C C . SER A 1 189 ? -0.453 2.970 -35.420 1.00 71.38 189 SER A C 1
ATOM 1387 O O . SER A 1 189 ? -1.552 2.644 -34.964 1.00 71.38 189 SER A O 1
ATOM 1389 N N . PRO A 1 190 ? -0.302 4.022 -36.246 1.00 68.94 190 PRO A N 1
ATOM 1390 C CA . PRO A 1 190 ? -1.421 4.781 -36.783 1.00 68.94 190 PRO A CA 1
ATOM 1391 C C . PRO A 1 190 ? -2.045 3.981 -37.932 1.00 68.94 190 PRO A C 1
ATOM 1393 O O . PRO A 1 190 ? -1.647 4.138 -39.084 1.00 68.94 190 PRO A O 1
ATOM 1396 N N . PHE A 1 191 ? -2.954 3.062 -37.620 1.00 58.94 191 PHE A N 1
ATOM 1397 C CA . PHE A 1 191 ? -3.835 2.473 -38.631 1.00 58.94 191 PHE A CA 1
ATOM 1398 C C . PHE A 1 191 ? -5.123 3.284 -38.724 1.00 58.94 191 PHE A C 1
ATOM 1400 O O . PHE A 1 191 ? -5.662 3.637 -37.649 1.00 58.94 191 PHE A O 1
#

Nearest PDB structures (foldseek):
  5hxb-assembly2_B  TM=4.684E-01  e=3.671E-02  Homo sapiens
  5v3o-assembly1_A  TM=5.314E-01  e=1.374E-01  Homo sapiens
  2eep-assembly1_A-2  TM=4.458E-01  e=9.877E-02  Porphyromonas gingivalis W83
  3va6-assembly1_A  TM=3.660E-01  e=7.102E-02  Bacteroides thetaiotaomicron
  3s25-assembly1_A  TM=4.232E-01  e=4.865E-01  Agathobacter rectalis ATCC 33656

Foldseek 3Di:
DDDDDDDDDDDDDDDDDDDDDDDDDDPDPDPDPPPPPPPPDPPDPPPQDWDWDDDQFWTFIDGNHDTPAIDGAGQPVPPPLFDAEPQRQWTWGDHQQWIWIAGNVPRDIDIAGDHRPWRWEYQHDQKIWTDDPPFFIKMARPVCCVVDIDTPDGHDDPDAPPDPDWAHWGFPYDDPNDTDIDTDRDDDDPD

Organism: NCBI:txid412755

Sequence (191 aa):
MRLTGWDVSHPVGRPSIRFAAAVQICLVMLVGCQQRVTPPAEGPAALVALVAYRSTHEVGLVQGTTVIARSAGDYFDYPGSSLVTEDGHFVFARSAGQVAAIDAQTRRITSVPVPGNARVGTGGGSTIVWWESPNRIMQLDLGRPTDGAIVRQTVELPRGPASPAPAEPVLIAARSGTAVLARVESAPSPF

Secondary structure (DSSP, 8-state):
-------------------------------------PPPP--S-----EEEEE-SSEEEEEETTEEEEEEES--TT-TT--EE-TTS-EEEEEETTEEEEEETTT--EEEEE--TT--EEEEETTEEEEEETTTEEEEEETTSGGG--EEEEE--PPPPP--SSPPPPEEEEEETTEEEEE---SPPP--

pLDDT: mean 81.04, std 19.02, range [39.09, 98.44]

Radius of gyration: 31.76 Å; Cα contacts (8 Å, |Δi|>4): 330; chains: 1; bounding box: 83×75×74 Å